Protein AF-A0A8S3JNE4-F1 (afdb_monomer_lite)

pLDDT: mean 75.26, std 20.53, range [29.52, 96.94]

Sequence (194 aa):
MATAISGKRPCSKCDKGSSIFTCHGCQQSFCRKHAEEHRQELTNQVETLGQEHDILQRDIDNDTTHHPLLSRIDTWERESIDKIQQVANQARHDLNKFIDQTKQALKMTTNRLKSELQTSREAEDYTELDLKKWIDQLTQVRLDLEKSMNAYHLNDDVDDDQKSIIHFISVEDTQSTTTSDKSSSINRNSVSAK

Radius of gyration: 47.29 Å; chains: 1; bounding box: 112×60×121 Å

Foldseek 3Di:
DDDPDPPQDAAPPPRPDRFPDADPVVRGGHHPVVVVVVVVVVVVVVVVVVVVVVVVVVVVVPAPPCDVVVVVVVVVVVVVVVVLVVQVVVQVVVLVVLVVVLVVVLVVLVVVLVVVVVVCVVVVPDDPVNVVVSVVSVVVSVVSVVCSVVVDDQPQPPPPDDRPPRGRGDDDDPPPPDDDDDDDDDDDDDDDDD

Organism: NCBI:txid392030

Structure (mmCIF, N/CA/C/O backbone):
data_AF-A0A8S3JNE4-F1
#
_entry.id   AF-A0A8S3JNE4-F1
#
loop_
_atom_site.group_PDB
_atom_site.id
_atom_site.type_symbol
_atom_site.label_atom_id
_atom_site.label_alt_id
_atom_site.label_comp_id
_atom_site.label_asym_id
_atom_site.label_entity_id
_atom_site.label_seq_id
_atom_site.pdbx_PDB_ins_code
_atom_site.Cartn_x
_atom_site.Cartn_y
_atom_site.Cartn_z
_atom_site.occupancy
_atom_site.B_iso_or_equiv
_atom_site.auth_seq_id
_atom_site.auth_comp_id
_atom_site.auth_asym_id
_atom_site.auth_atom_id
_atom_site.pdbx_PDB_model_num
ATOM 1 N N . MET A 1 1 ? 75.743 -6.538 -64.471 1.00 33.56 1 MET A N 1
ATOM 2 C CA . MET A 1 1 ? 74.699 -6.172 -65.452 1.00 33.56 1 MET A CA 1
ATOM 3 C C . MET A 1 1 ? 73.395 -6.019 -64.690 1.00 33.56 1 MET A C 1
ATOM 5 O O . MET A 1 1 ? 72.994 -6.968 -64.034 1.00 33.56 1 MET A O 1
ATOM 9 N N . ALA A 1 2 ? 72.819 -4.817 -64.673 1.00 37.03 2 ALA A N 1
ATOM 10 C CA . ALA A 1 2 ? 71.606 -4.497 -63.924 1.00 37.03 2 ALA A CA 1
ATOM 11 C C . ALA A 1 2 ? 70.397 -4.542 -64.868 1.00 37.03 2 ALA A C 1
ATOM 13 O O . ALA A 1 2 ? 70.244 -3.670 -65.720 1.00 37.03 2 ALA A O 1
ATOM 14 N N . THR A 1 3 ? 69.551 -5.559 -64.737 1.00 37.22 3 THR A N 1
ATOM 15 C CA . THR A 1 3 ? 68.242 -5.613 -65.394 1.00 37.22 3 THR A CA 1
ATOM 16 C C . THR A 1 3 ? 67.200 -4.985 -64.472 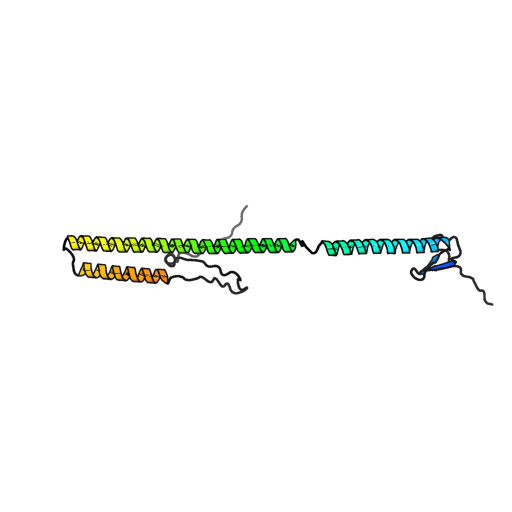1.00 37.22 3 THR A C 1
ATOM 18 O O . THR A 1 3 ? 66.696 -5.615 -63.546 1.00 37.22 3 THR A O 1
ATOM 21 N N . ALA A 1 4 ? 66.875 -3.716 -64.721 1.00 42.62 4 ALA A N 1
ATOM 22 C CA . ALA A 1 4 ? 65.724 -3.053 -64.122 1.00 42.62 4 ALA A CA 1
ATOM 23 C C . ALA A 1 4 ? 64.439 -3.589 -64.774 1.00 42.62 4 ALA A C 1
ATOM 25 O O . ALA A 1 4 ? 64.031 -3.137 -65.843 1.00 42.62 4 ALA A O 1
ATOM 26 N N . ILE A 1 5 ? 63.797 -4.569 -64.139 1.00 43.47 5 ILE A N 1
ATOM 27 C CA . ILE A 1 5 ? 62.434 -4.974 -64.490 1.00 43.47 5 ILE A CA 1
ATOM 28 C C . ILE A 1 5 ? 61.498 -3.952 -63.838 1.00 43.47 5 ILE A C 1
ATOM 30 O O . ILE A 1 5 ? 61.310 -3.950 -62.623 1.00 43.47 5 ILE A O 1
ATOM 34 N N . SER A 1 6 ? 60.940 -3.042 -64.638 1.00 51.22 6 SER A N 1
ATOM 35 C CA . SER A 1 6 ? 59.886 -2.116 -64.209 1.00 51.22 6 SER A CA 1
ATOM 36 C C . SER A 1 6 ? 58.624 -2.923 -63.871 1.00 51.22 6 SER A C 1
ATOM 38 O O . SER A 1 6 ? 57.785 -3.191 -64.729 1.00 51.22 6 SER A O 1
ATOM 40 N N . GLY A 1 7 ? 58.528 -3.378 -62.619 1.00 50.31 7 GLY A N 1
ATOM 41 C CA . GLY A 1 7 ? 57.418 -4.166 -62.088 1.00 50.31 7 GLY A CA 1
ATOM 42 C C . GLY A 1 7 ? 56.168 -3.314 -61.897 1.00 50.31 7 GLY A C 1
ATOM 43 O O . GLY A 1 7 ? 55.856 -2.889 -60.787 1.00 50.31 7 GLY A O 1
ATOM 44 N N . LYS A 1 8 ? 55.445 -3.042 -62.983 1.00 59.97 8 LYS A N 1
ATOM 45 C CA . LYS A 1 8 ? 54.122 -2.417 -62.910 1.00 59.97 8 LYS A CA 1
ATOM 46 C C . LYS A 1 8 ? 53.130 -3.471 -62.414 1.00 59.97 8 LYS A C 1
ATOM 48 O O . LYS A 1 8 ? 52.826 -4.410 -63.146 1.00 59.97 8 LYS A O 1
ATOM 53 N N . ARG A 1 9 ? 52.658 -3.342 -61.168 1.00 68.44 9 ARG A N 1
ATOM 54 C CA . ARG A 1 9 ? 51.634 -4.239 -60.608 1.00 68.44 9 ARG A CA 1
ATOM 55 C C . ARG A 1 9 ? 50.350 -4.148 -61.456 1.00 68.44 9 ARG A C 1
ATOM 57 O O . ARG A 1 9 ? 50.025 -3.062 -61.941 1.00 68.44 9 ARG A O 1
ATOM 64 N N . PRO A 1 10 ? 49.641 -5.259 -61.705 1.00 79.31 10 PRO A N 1
ATOM 65 C CA . PRO A 1 10 ? 48.345 -5.208 -62.370 1.00 79.31 10 PRO A CA 1
ATOM 66 C C . PRO A 1 10 ? 47.305 -4.543 -61.457 1.00 79.31 10 PRO A C 1
ATOM 68 O O . PRO A 1 10 ? 47.454 -4.498 -60.236 1.00 79.31 10 PRO A O 1
ATOM 71 N N . CYS A 1 11 ? 46.257 -3.976 -62.053 1.00 85.06 11 CYS A N 1
ATOM 72 C CA . CYS A 1 11 ? 45.155 -3.387 -61.298 1.00 85.06 11 CYS A CA 1
ATOM 73 C C . CYS A 1 11 ? 44.321 -4.461 -60.583 1.00 85.06 11 CYS A C 1
ATOM 75 O O . CYS A 1 11 ? 43.702 -5.275 -61.258 1.00 85.06 11 CYS A O 1
ATOM 77 N N . SER A 1 12 ? 44.165 -4.351 -59.261 1.00 84.38 12 SER A N 1
ATOM 78 C CA . SER A 1 12 ? 43.447 -5.305 -58.398 1.00 84.38 12 SER A CA 1
ATOM 79 C C . SER A 1 12 ? 41.960 -5.526 -58.729 1.00 84.38 12 SER A C 1
ATOM 81 O O . SER A 1 12 ? 41.372 -6.471 -58.220 1.00 84.38 12 SER A O 1
ATOM 83 N N . LYS A 1 13 ? 41.337 -4.675 -59.561 1.00 84.69 13 LYS A N 1
ATOM 84 C CA . LYS A 1 13 ? 39.942 -4.841 -60.018 1.00 84.69 13 LYS A CA 1
ATOM 85 C C . LYS A 1 13 ? 39.803 -5.433 -61.425 1.00 84.69 13 LYS A C 1
ATOM 87 O O . LYS A 1 13 ? 38.742 -5.957 -61.740 1.00 84.69 13 LYS A O 1
ATOM 92 N N . CYS A 1 14 ? 40.801 -5.301 -62.304 1.00 85.62 14 CYS A N 1
ATOM 93 C CA . CYS A 1 14 ? 40.625 -5.685 -63.712 1.00 85.62 14 CYS A CA 1
ATOM 94 C C . CYS A 1 14 ? 41.793 -6.403 -64.376 1.00 85.62 14 CYS A C 1
ATOM 96 O O . CYS A 1 14 ? 41.633 -6.780 -65.534 1.00 85.62 14 CYS A O 1
ATOM 98 N N . ASP A 1 15 ? 42.949 -6.524 -63.718 1.00 76.31 15 ASP A N 1
ATOM 99 C CA . ASP A 1 15 ? 44.170 -7.221 -64.160 1.00 76.31 15 ASP A CA 1
ATOM 100 C C . ASP A 1 15 ? 44.735 -6.861 -65.550 1.00 76.31 15 ASP A C 1
ATOM 102 O O . ASP A 1 15 ? 45.741 -7.407 -65.992 1.00 76.31 15 ASP A O 1
ATOM 106 N N . LYS A 1 16 ? 44.135 -5.889 -66.243 1.00 71.12 16 LYS A N 1
ATOM 107 C CA . LYS A 1 16 ? 44.408 -5.569 -67.655 1.00 71.12 16 LYS A CA 1
ATOM 108 C C . LYS A 1 16 ? 45.298 -4.346 -67.866 1.00 71.12 16 LYS A C 1
ATOM 110 O O . LYS A 1 16 ? 45.661 -4.045 -68.998 1.00 71.12 16 LYS A O 1
ATOM 115 N N . GLY A 1 17 ? 45.623 -3.602 -66.810 1.00 63.38 17 GLY A N 1
ATOM 116 C CA . GLY A 1 17 ? 46.360 -2.342 -66.910 1.00 63.38 17 GLY A CA 1
ATOM 117 C C . GLY A 1 17 ? 47.507 -2.253 -65.916 1.00 63.38 17 GLY A C 1
ATOM 118 O O . GLY A 1 17 ? 47.382 -2.714 -64.782 1.00 63.38 17 GLY A O 1
ATOM 119 N N . SER A 1 18 ? 48.599 -1.606 -66.328 1.00 69.50 18 SER A N 1
ATOM 120 C CA . SER A 1 18 ? 49.643 -1.168 -65.404 1.00 69.50 18 SER A CA 1
ATOM 121 C C . SER A 1 18 ? 49.039 -0.249 -64.343 1.00 69.50 18 SER A C 1
ATOM 123 O O . SER A 1 18 ? 48.486 0.798 -64.685 1.00 69.50 18 SER A O 1
ATOM 125 N N . SER A 1 19 ? 49.130 -0.625 -63.069 1.00 67.00 19 SER A N 1
ATOM 126 C CA . SER A 1 19 ? 48.685 0.222 -61.969 1.00 67.00 19 SER A CA 1
ATOM 127 C C . SER A 1 19 ? 49.488 1.518 -61.947 1.00 67.00 19 SER A C 1
ATOM 129 O O . SER A 1 19 ? 50.719 1.483 -61.988 1.00 67.00 19 SER A O 1
ATOM 131 N N . ILE A 1 20 ? 48.793 2.649 -61.869 1.00 78.81 20 ILE A N 1
ATOM 132 C CA . ILE A 1 20 ? 49.413 3.982 -61.784 1.00 78.81 20 ILE A CA 1
ATOM 133 C C . ILE A 1 20 ? 49.293 4.519 -60.352 1.00 78.81 20 ILE A C 1
ATOM 135 O O . ILE A 1 20 ? 50.110 5.326 -59.924 1.00 78.81 20 ILE A O 1
ATOM 139 N N . PHE A 1 21 ? 48.308 4.029 -59.595 1.00 79.75 21 PHE A N 1
ATOM 140 C CA . PHE A 1 21 ? 48.009 4.473 -58.242 1.00 79.75 21 PHE A CA 1
ATOM 141 C C . PHE A 1 21 ? 47.979 3.278 -57.294 1.00 79.75 21 PHE A C 1
ATOM 143 O O . PHE A 1 21 ? 47.437 2.229 -57.636 1.00 79.75 21 PHE A O 1
ATOM 150 N N . THR A 1 22 ? 48.525 3.450 -56.096 1.00 86.81 22 THR A N 1
ATOM 151 C CA . THR A 1 22 ? 48.422 2.476 -55.006 1.00 86.81 22 THR A CA 1
ATOM 152 C C . THR A 1 22 ? 47.766 3.174 -53.828 1.00 86.81 22 THR A C 1
ATOM 154 O O . THR A 1 22 ? 48.239 4.223 -53.393 1.00 86.81 22 THR A O 1
ATOM 157 N N . CYS A 1 23 ? 46.665 2.619 -53.331 1.00 87.88 23 CYS A N 1
ATOM 158 C CA . CYS A 1 23 ? 46.009 3.136 -52.138 1.00 87.88 23 CYS A CA 1
ATOM 159 C C . CYS A 1 23 ? 46.790 2.670 -50.906 1.00 87.88 23 CYS A C 1
ATOM 161 O O . CYS A 1 23 ? 46.970 1.472 -50.711 1.00 87.88 23 CYS A O 1
ATOM 163 N N . HIS A 1 24 ? 47.248 3.599 -50.064 1.00 87.12 24 HIS A N 1
ATOM 164 C CA . HIS A 1 24 ? 47.974 3.245 -48.839 1.00 87.12 24 HIS A CA 1
ATOM 165 C C . HIS A 1 24 ? 47.065 2.563 -47.801 1.00 87.12 24 HIS A C 1
ATOM 167 O O . HIS A 1 24 ? 47.532 1.721 -47.041 1.00 87.12 24 HIS A O 1
ATOM 173 N N . GLY A 1 25 ? 45.769 2.897 -47.782 1.00 87.00 25 GLY A N 1
ATOM 174 C CA . GLY A 1 25 ? 44.812 2.351 -46.815 1.00 87.00 25 GLY A CA 1
ATOM 175 C C . GLY A 1 25 ? 44.563 0.854 -47.001 1.00 87.00 25 GLY A C 1
ATOM 176 O O . GLY A 1 25 ? 44.711 0.085 -46.060 1.00 87.00 25 GLY A O 1
ATOM 177 N N . CYS A 1 26 ? 44.239 0.424 -48.224 1.00 88.44 26 CYS A N 1
ATOM 178 C CA . CYS A 1 26 ? 43.972 -0.988 -48.529 1.00 88.44 26 CYS A CA 1
ATOM 179 C C . CYS A 1 26 ? 45.167 -1.727 -49.161 1.00 88.44 26 CYS A C 1
ATOM 181 O O . CYS A 1 26 ? 45.069 -2.919 -49.436 1.00 88.44 26 CYS A O 1
ATOM 183 N N . GLN A 1 27 ? 46.284 -1.031 -49.414 1.00 88.12 27 GLN A N 1
ATOM 184 C CA . GLN A 1 27 ? 47.506 -1.540 -50.063 1.00 88.12 27 GLN A CA 1
ATOM 185 C C . GLN A 1 27 ? 47.294 -2.134 -51.471 1.00 88.12 27 GLN A C 1
ATOM 187 O O . GLN A 1 27 ? 48.174 -2.809 -52.010 1.00 88.12 27 GLN A O 1
ATOM 192 N N . GLN A 1 28 ? 46.147 -1.856 -52.098 1.00 86.44 28 GLN A N 1
ATOM 193 C CA . GLN A 1 28 ? 45.810 -2.325 -53.440 1.00 86.44 28 GLN A CA 1
ATOM 194 C C . GLN A 1 28 ? 46.247 -1.327 -54.514 1.00 86.44 28 GLN A C 1
ATOM 196 O O . GLN A 1 28 ? 46.272 -0.108 -54.310 1.00 86.44 28 GLN A O 1
ATOM 201 N N . SER A 1 29 ? 46.591 -1.863 -55.683 1.00 88.69 29 SER A N 1
ATOM 202 C CA . SER A 1 29 ? 47.074 -1.095 -56.825 1.00 88.69 29 SER A CA 1
ATOM 203 C C . SER A 1 29 ? 45.980 -1.007 -57.887 1.00 88.69 29 SER A C 1
ATOM 205 O O . SER A 1 29 ? 45.412 -2.012 -58.303 1.00 88.69 29 SER A O 1
ATOM 207 N N . PHE A 1 30 ? 45.679 0.199 -58.360 1.00 87.94 30 PHE A N 1
ATOM 208 C CA . PHE A 1 30 ? 44.568 0.468 -59.268 1.00 87.94 30 PHE A CA 1
ATOM 209 C C . PHE A 1 30 ? 45.025 1.188 -60.543 1.00 87.94 30 PHE A C 1
ATOM 211 O O . PHE A 1 30 ? 46.011 1.935 -60.573 1.00 87.94 30 PHE A O 1
ATOM 218 N N . CYS A 1 31 ? 44.291 0.972 -61.636 1.00 89.12 31 CYS A N 1
ATOM 219 C CA . CYS A 1 31 ? 44.361 1.855 -62.796 1.00 89.12 31 CYS A CA 1
ATOM 220 C C . CYS A 1 31 ? 43.571 3.143 -62.505 1.00 89.12 31 CYS A C 1
ATOM 222 O O . CYS A 1 31 ? 42.761 3.185 -61.582 1.00 89.12 31 CYS A O 1
ATOM 224 N N . ARG A 1 32 ? 43.769 4.193 -63.310 1.00 85.44 32 ARG A N 1
ATOM 225 C CA . ARG A 1 32 ? 43.150 5.513 -63.082 1.00 85.44 32 ARG A CA 1
ATOM 226 C C . ARG A 1 32 ? 41.626 5.462 -62.875 1.00 85.44 32 ARG A C 1
ATOM 228 O O . ARG A 1 32 ? 41.125 6.171 -62.018 1.00 85.44 32 ARG A O 1
ATOM 235 N N . LYS A 1 33 ? 40.906 4.620 -63.629 1.00 87.06 33 LYS A N 1
ATOM 236 C CA . LYS A 1 33 ? 39.441 4.481 -63.509 1.00 87.06 33 LYS A CA 1
ATOM 237 C C . LYS A 1 33 ? 39.029 3.837 -62.180 1.00 87.06 33 LYS A C 1
ATOM 239 O O . LYS A 1 33 ? 38.262 4.424 -61.432 1.00 87.06 33 LYS A O 1
ATOM 244 N N . HIS A 1 34 ? 39.609 2.682 -61.849 1.00 88.31 34 HIS A N 1
ATOM 245 C CA . HIS A 1 34 ? 39.282 1.961 -60.614 1.00 88.31 34 HIS A CA 1
ATOM 246 C C . HIS A 1 34 ? 39.777 2.668 -59.344 1.00 88.31 34 HIS A C 1
ATOM 248 O O . HIS A 1 34 ? 39.243 2.410 -58.271 1.00 88.31 34 HIS A O 1
ATOM 254 N N . ALA A 1 35 ? 40.773 3.556 -59.450 1.00 88.06 35 ALA A N 1
ATOM 255 C CA . ALA A 1 35 ? 41.190 4.421 -58.348 1.00 88.06 35 ALA A CA 1
ATOM 256 C C . ALA A 1 35 ? 40.117 5.471 -58.010 1.00 88.06 35 ALA A C 1
ATOM 258 O O . ALA A 1 35 ? 39.844 5.692 -56.833 1.00 88.06 35 ALA A O 1
ATOM 259 N N . GLU A 1 36 ? 39.485 6.072 -59.025 1.00 89.31 36 GLU A N 1
ATOM 260 C CA . GLU A 1 36 ? 38.387 7.027 -58.827 1.00 89.31 36 GLU A CA 1
ATOM 261 C C . GLU A 1 36 ? 37.150 6.332 -58.254 1.00 89.31 36 GLU A C 1
ATOM 263 O O . GLU A 1 36 ? 36.587 6.792 -57.269 1.00 89.31 36 GLU A O 1
ATOM 268 N N . GLU A 1 37 ? 36.787 5.163 -58.789 1.00 92.19 37 GLU A N 1
ATOM 269 C CA . GLU A 1 37 ? 35.697 4.355 -58.231 1.00 92.19 37 GLU A CA 1
ATOM 270 C C . GLU A 1 37 ? 35.961 3.941 -56.781 1.00 92.19 37 GLU A C 1
ATOM 272 O O . GLU A 1 37 ? 35.049 3.955 -55.964 1.00 92.19 37 GLU A O 1
ATOM 277 N N . HIS A 1 38 ? 37.200 3.568 -56.442 1.00 91.94 38 HIS A N 1
ATOM 278 C CA . HIS A 1 38 ? 37.560 3.230 -55.065 1.00 91.94 38 HIS A CA 1
ATOM 279 C C . HIS A 1 38 ? 37.412 4.434 -54.130 1.00 91.94 38 HIS A C 1
ATOM 281 O O . HIS A 1 38 ? 36.935 4.285 -53.009 1.00 91.94 38 HIS A O 1
ATOM 287 N N . ARG A 1 39 ? 37.791 5.630 -54.590 1.00 91.00 39 ARG A N 1
ATOM 288 C CA . ARG A 1 39 ? 37.627 6.861 -53.817 1.00 91.00 39 ARG A CA 1
ATOM 289 C C . ARG A 1 39 ? 36.154 7.231 -53.647 1.00 91.00 39 ARG A C 1
ATOM 291 O O . ARG A 1 39 ? 35.763 7.575 -52.540 1.00 91.00 39 ARG A O 1
ATOM 298 N N . GLN A 1 40 ? 35.358 7.111 -54.707 1.00 94.38 40 GLN A N 1
ATOM 299 C CA . GLN A 1 40 ? 33.915 7.339 -54.651 1.00 94.38 40 GLN A CA 1
ATOM 300 C C . GLN A 1 40 ? 33.231 6.365 -53.686 1.00 94.38 40 GLN A C 1
ATOM 302 O O . GLN A 1 40 ? 32.392 6.774 -52.894 1.00 94.38 40 GLN A O 1
ATOM 307 N N . GLU A 1 41 ? 33.627 5.093 -53.709 1.00 94.06 41 GLU A N 1
ATOM 308 C CA . GLU A 1 41 ? 33.128 4.078 -52.782 1.00 94.06 41 GLU A CA 1
ATOM 309 C C . GLU A 1 41 ? 33.424 4.450 -51.320 1.00 94.06 41 GLU A C 1
ATOM 311 O O . GLU A 1 41 ? 32.537 4.390 -50.475 1.00 94.06 41 GLU A O 1
ATOM 316 N N . LEU A 1 42 ? 34.641 4.917 -51.023 1.00 93.44 42 LEU A N 1
ATOM 317 C CA . LEU A 1 42 ? 34.993 5.394 -49.681 1.00 93.44 42 LEU A CA 1
ATOM 318 C C . LEU A 1 42 ? 34.168 6.618 -49.262 1.00 93.44 42 LEU A C 1
ATOM 320 O O . LEU A 1 42 ? 33.751 6.701 -48.110 1.00 93.44 42 LEU A O 1
ATOM 324 N N . THR A 1 43 ? 33.911 7.556 -50.177 1.00 95.19 43 THR A N 1
ATOM 325 C CA . THR A 1 43 ? 33.031 8.703 -49.910 1.00 95.19 43 THR A CA 1
ATOM 326 C C . THR A 1 43 ? 31.620 8.241 -49.552 1.00 95.19 43 THR A C 1
ATOM 328 O O . THR A 1 43 ? 31.099 8.658 -48.521 1.00 95.19 43 THR A O 1
ATOM 331 N N . ASN A 1 44 ? 31.048 7.315 -50.326 1.00 95.81 44 ASN A N 1
ATOM 332 C CA . ASN A 1 44 ? 29.717 6.767 -50.056 1.00 95.81 44 ASN A CA 1
ATOM 333 C C . ASN A 1 44 ? 29.657 6.054 -48.690 1.00 95.81 44 ASN A C 1
ATOM 335 O O . ASN A 1 44 ? 28.671 6.178 -47.963 1.00 95.81 44 ASN A O 1
ATOM 339 N N . GLN A 1 45 ? 30.715 5.326 -48.313 1.00 95.12 45 GLN A N 1
ATOM 340 C CA . GLN A 1 45 ? 30.796 4.651 -47.012 1.00 95.12 45 GLN A CA 1
ATOM 341 C C . GLN A 1 45 ? 30.830 5.643 -45.845 1.00 95.12 45 GLN A C 1
ATOM 343 O O . GLN A 1 45 ? 30.147 5.430 -44.847 1.00 95.12 45 GLN A O 1
ATOM 348 N N . VAL A 1 46 ? 31.581 6.741 -45.967 1.00 96.38 46 VAL A N 1
ATOM 349 C CA . VAL A 1 46 ? 31.630 7.788 -44.932 1.00 96.38 46 VAL A CA 1
ATOM 350 C C . VAL A 1 46 ? 30.291 8.517 -44.817 1.00 96.38 46 VAL A C 1
ATOM 352 O O . VAL A 1 46 ? 29.848 8.792 -43.706 1.00 96.38 46 VAL A O 1
ATOM 355 N N . GLU A 1 47 ? 29.621 8.795 -45.936 1.00 96.94 47 GLU A N 1
ATOM 356 C CA . GLU A 1 47 ? 28.277 9.385 -45.926 1.00 96.94 47 GLU A CA 1
ATOM 357 C C . GLU A 1 47 ? 27.257 8.461 -45.252 1.00 96.94 47 GLU A C 1
ATOM 359 O O . GLU A 1 47 ? 26.471 8.920 -44.425 1.00 96.94 47 GLU A O 1
ATOM 364 N N . THR A 1 48 ? 27.314 7.159 -45.542 1.00 96.25 48 THR A N 1
ATOM 365 C CA . THR A 1 48 ? 26.453 6.152 -44.898 1.00 96.25 48 THR A CA 1
ATOM 366 C C . THR A 1 48 ? 26.711 6.097 -43.393 1.00 96.25 48 THR A C 1
ATOM 368 O O . THR A 1 48 ? 25.770 6.150 -42.608 1.00 96.25 48 THR A O 1
ATOM 371 N N . LEU A 1 49 ? 27.980 6.080 -42.975 1.00 96.06 49 LEU A N 1
ATOM 372 C CA . LEU A 1 49 ? 28.352 6.080 -41.560 1.00 96.06 49 LEU A CA 1
ATOM 373 C C . LEU A 1 49 ? 27.894 7.360 -40.839 1.00 96.06 49 LEU A C 1
ATOM 375 O O . LEU A 1 49 ? 27.456 7.296 -39.694 1.00 96.06 49 LEU A O 1
ATOM 379 N N . GLY A 1 50 ? 27.949 8.514 -41.511 1.00 96.12 50 GLY A N 1
ATOM 380 C CA . GLY A 1 50 ? 27.390 9.765 -40.992 1.00 96.12 50 GLY A CA 1
ATOM 381 C C . GLY A 1 50 ? 25.874 9.688 -40.793 1.00 96.12 50 GLY A C 1
ATOM 382 O O . GLY A 1 50 ? 25.369 10.085 -39.748 1.00 96.12 50 GLY A O 1
ATOM 383 N N . GLN A 1 51 ? 25.149 9.104 -41.751 1.00 96.12 51 GLN A N 1
ATOM 384 C CA . GLN A 1 51 ? 23.702 8.897 -41.630 1.00 96.12 51 GLN A CA 1
ATOM 385 C C . GLN A 1 51 ? 23.348 7.935 -40.488 1.00 96.12 51 GLN A C 1
ATOM 387 O O . GLN A 1 51 ? 22.428 8.217 -39.723 1.00 96.12 51 GLN A O 1
ATOM 392 N N . GLU A 1 52 ? 24.075 6.824 -40.346 1.00 95.12 52 GLU A N 1
ATOM 393 C CA . GLU A 1 52 ? 23.882 5.874 -39.242 1.00 95.12 52 GLU A CA 1
ATOM 394 C C . GLU A 1 52 ? 24.160 6.521 -37.881 1.00 95.12 52 GLU A C 1
ATOM 396 O O . GLU A 1 52 ? 23.390 6.326 -36.941 1.00 95.12 52 GLU A O 1
ATOM 401 N N . HIS A 1 53 ? 25.211 7.340 -37.785 1.00 95.50 53 HIS A N 1
ATOM 402 C CA . HIS A 1 53 ? 25.514 8.115 -36.585 1.00 95.50 53 HIS A CA 1
ATOM 403 C C . HIS A 1 53 ? 24.369 9.067 -36.216 1.00 95.50 53 HIS A C 1
ATOM 405 O O . HIS A 1 53 ? 23.942 9.096 -35.064 1.00 95.50 53 HIS A O 1
ATOM 411 N N . ASP A 1 54 ? 23.839 9.821 -37.180 1.00 93.50 54 ASP A N 1
ATOM 412 C CA . ASP A 1 54 ? 22.756 10.779 -36.932 1.00 93.50 54 ASP A CA 1
ATOM 413 C C . ASP A 1 54 ? 21.442 10.092 -36.534 1.00 93.50 54 ASP A C 1
ATOM 415 O O . ASP A 1 54 ? 20.669 10.636 -35.741 1.00 93.50 54 ASP A O 1
ATOM 419 N N . ILE A 1 55 ? 21.178 8.895 -37.069 1.00 92.06 55 ILE A N 1
ATOM 420 C CA . ILE A 1 55 ? 20.055 8.052 -36.641 1.00 92.06 55 ILE A CA 1
ATOM 421 C C . ILE A 1 55 ? 20.272 7.593 -35.199 1.00 92.06 55 ILE A C 1
ATOM 423 O O . ILE A 1 55 ? 19.396 7.809 -34.367 1.00 92.06 55 ILE A O 1
ATOM 427 N N . LEU A 1 56 ? 21.447 7.045 -34.882 1.00 89.06 56 LEU A N 1
ATOM 428 C CA . LEU A 1 56 ? 21.759 6.562 -33.539 1.00 89.06 56 LEU A CA 1
ATOM 429 C C . LEU A 1 56 ? 21.676 7.684 -32.495 1.00 89.06 56 LEU A C 1
ATOM 431 O O . LEU A 1 56 ? 21.112 7.483 -31.423 1.00 89.06 56 LEU A O 1
ATOM 435 N N . GLN A 1 57 ? 22.193 8.872 -32.813 1.00 88.62 57 GLN A N 1
ATOM 436 C CA . GLN A 1 57 ? 22.105 10.039 -31.938 1.00 88.62 57 GLN A CA 1
ATOM 437 C C . GLN A 1 57 ? 20.643 10.428 -31.683 1.00 88.62 57 GLN A C 1
ATOM 439 O O . GLN A 1 57 ? 20.252 10.642 -30.538 1.00 88.62 57 GLN A O 1
ATOM 444 N N . ARG A 1 58 ? 19.812 10.452 -32.734 1.00 86.06 58 ARG A N 1
ATOM 445 C CA . ARG A 1 58 ? 18.376 10.732 -32.606 1.00 86.06 58 ARG A CA 1
ATOM 446 C C . ARG A 1 58 ? 17.659 9.684 -31.753 1.00 86.06 58 ARG A C 1
ATOM 448 O O . ARG A 1 58 ? 16.770 10.048 -30.988 1.00 86.06 58 ARG A O 1
ATOM 455 N N . ASP A 1 59 ? 18.023 8.414 -31.887 1.00 82.06 59 ASP A N 1
ATOM 456 C CA . ASP A 1 59 ? 17.423 7.322 -31.119 1.00 82.06 59 ASP A CA 1
ATOM 457 C C . ASP A 1 59 ? 17.801 7.420 -29.632 1.00 82.06 59 ASP A C 1
ATOM 459 O O . ASP A 1 59 ? 16.929 7.315 -28.771 1.00 82.06 59 ASP A O 1
ATOM 463 N N . ILE A 1 60 ? 19.068 7.726 -29.322 1.00 81.25 60 ILE A N 1
ATOM 464 C CA . ILE A 1 60 ? 19.541 7.979 -27.948 1.00 81.25 60 ILE A CA 1
ATOM 465 C C . ILE A 1 60 ? 18.792 9.160 -27.312 1.00 81.25 60 ILE A C 1
ATOM 467 O O . ILE A 1 60 ? 18.362 9.071 -26.157 1.00 81.25 60 ILE A O 1
ATOM 471 N N . ASP A 1 61 ? 18.617 10.249 -28.062 1.00 79.62 61 ASP A N 1
ATOM 472 C CA . ASP A 1 61 ? 17.972 11.469 -27.570 1.00 79.62 61 ASP A CA 1
ATOM 473 C C . ASP A 1 61 ? 16.446 11.306 -27.401 1.00 79.62 61 ASP A C 1
ATOM 475 O O . ASP A 1 61 ? 15.843 11.971 -26.557 1.00 79.62 61 ASP A O 1
ATOM 479 N N . ASN A 1 62 ? 15.803 10.412 -28.164 1.00 72.44 62 ASN A N 1
ATOM 480 C CA . ASN A 1 62 ? 14.358 10.169 -28.071 1.00 72.44 62 ASN A CA 1
ATOM 481 C C . ASN A 1 62 ? 13.960 9.188 -26.951 1.00 72.44 62 ASN A C 1
ATOM 483 O O . ASN A 1 62 ? 12.854 9.307 -26.421 1.00 72.44 62 ASN A O 1
ATOM 487 N N . ASP A 1 63 ? 14.814 8.232 -26.571 1.00 61.81 63 ASP A N 1
ATOM 488 C CA . ASP A 1 63 ? 14.403 7.086 -25.735 1.00 61.81 63 ASP A CA 1
ATOM 489 C C . ASP A 1 63 ? 14.565 7.303 -24.211 1.00 61.81 63 ASP A C 1
ATOM 491 O O . ASP A 1 63 ? 14.268 6.433 -23.391 1.00 61.81 63 ASP A O 1
ATOM 495 N N . THR A 1 64 ? 15.016 8.485 -23.774 1.00 58.59 64 THR A N 1
ATOM 496 C CA . THR A 1 64 ? 15.354 8.719 -22.354 1.00 58.59 64 THR A CA 1
ATOM 497 C C . THR A 1 64 ? 14.173 9.106 -21.459 1.00 58.59 64 THR A C 1
ATOM 499 O O . THR A 1 64 ? 14.308 9.089 -20.236 1.00 58.59 64 THR A O 1
ATOM 502 N N . THR A 1 65 ? 13.012 9.457 -22.017 1.00 60.28 65 THR A N 1
ATOM 503 C CA . THR A 1 65 ? 11.886 9.996 -21.221 1.00 60.28 65 THR A CA 1
ATOM 504 C C . THR A 1 65 ? 10.867 8.950 -20.771 1.00 60.28 65 THR A C 1
ATOM 506 O O . THR A 1 65 ? 10.155 9.184 -19.797 1.00 60.28 65 THR A O 1
ATOM 509 N N . HIS A 1 66 ? 10.818 7.776 -21.408 1.00 61.91 66 HIS A N 1
ATOM 510 C CA . HIS A 1 66 ? 9.806 6.751 -21.131 1.00 61.91 66 HIS A CA 1
ATOM 511 C C . HIS A 1 66 ? 10.398 5.340 -21.090 1.00 61.91 66 HIS A C 1
ATOM 513 O O . HIS A 1 66 ? 9.912 4.422 -21.746 1.00 61.91 66 HIS A O 1
ATOM 519 N N . HIS A 1 67 ? 11.436 5.142 -20.274 1.00 72.62 67 HIS A N 1
ATOM 520 C CA . HIS A 1 67 ? 12.007 3.812 -20.098 1.00 72.62 67 HIS A CA 1
ATOM 521 C C . HIS A 1 67 ? 10.958 2.862 -19.475 1.00 72.62 67 HIS A C 1
ATOM 523 O O . HIS A 1 67 ? 10.474 3.135 -18.372 1.00 72.62 67 HIS A O 1
ATOM 529 N N . PRO A 1 68 ? 10.622 1.714 -20.095 1.00 77.94 68 PRO A N 1
ATOM 530 C CA . PRO A 1 68 ? 9.596 0.793 -19.588 1.00 77.94 68 PRO A CA 1
ATOM 531 C C . PRO A 1 68 ? 9.840 0.308 -18.149 1.00 77.94 68 PRO A C 1
ATOM 533 O O . PRO A 1 68 ? 8.895 0.025 -17.412 1.00 77.94 68 PRO A O 1
ATOM 536 N N . LEU A 1 69 ? 11.107 0.246 -17.718 1.00 79.69 69 LEU A N 1
ATOM 537 C CA . LEU A 1 69 ? 11.445 -0.067 -16.323 1.00 79.69 69 LEU A CA 1
ATOM 538 C C . LEU A 1 69 ? 10.987 1.012 -15.334 1.00 79.69 69 LEU A C 1
ATOM 540 O O . LEU A 1 69 ? 10.604 0.642 -14.231 1.00 79.69 69 LEU A O 1
ATOM 544 N N . LEU A 1 70 ? 10.976 2.298 -15.706 1.00 80.12 70 LEU A N 1
ATOM 545 C CA . LEU A 1 70 ? 10.447 3.359 -14.839 1.00 80.12 70 LEU A CA 1
ATOM 546 C C . LEU A 1 70 ? 8.949 3.157 -14.611 1.00 80.12 70 LEU A C 1
ATOM 548 O O . LEU A 1 70 ? 8.511 3.100 -13.472 1.00 80.12 70 LEU A O 1
ATOM 552 N N . SER A 1 71 ? 8.184 2.881 -15.672 1.00 83.12 71 SER A N 1
ATOM 553 C CA . SER A 1 71 ? 6.756 2.560 -15.538 1.00 83.12 71 SER A CA 1
ATOM 554 C C . SER A 1 71 ? 6.509 1.316 -14.671 1.00 83.12 71 SER A C 1
ATOM 556 O O . SER A 1 71 ? 5.540 1.257 -13.908 1.00 83.12 71 SER A O 1
ATOM 558 N N . ARG A 1 72 ? 7.401 0.321 -14.747 1.00 84.94 72 ARG A N 1
ATOM 559 C CA . ARG A 1 72 ? 7.346 -0.860 -13.879 1.00 84.94 72 ARG A CA 1
ATOM 560 C C . ARG A 1 72 ? 7.637 -0.515 -12.417 1.00 84.94 72 ARG A C 1
ATOM 562 O O . ARG A 1 72 ? 6.971 -1.069 -11.546 1.00 84.94 72 ARG A O 1
ATOM 569 N N . ILE A 1 73 ? 8.587 0.383 -12.154 1.00 83.56 73 ILE A N 1
ATOM 570 C CA . ILE A 1 73 ? 8.878 0.898 -10.809 1.00 83.56 73 ILE A CA 1
ATOM 571 C C . ILE A 1 73 ? 7.667 1.670 -10.272 1.00 83.56 73 ILE A C 1
ATOM 573 O O . ILE A 1 73 ? 7.206 1.348 -9.183 1.00 83.56 73 ILE A O 1
ATOM 577 N N . ASP A 1 74 ? 7.083 2.577 -11.059 1.00 88.12 74 ASP A N 1
ATOM 578 C CA . ASP A 1 74 ? 5.894 3.350 -10.665 1.00 88.12 74 ASP A CA 1
ATOM 579 C C . ASP A 1 74 ? 4.695 2.442 -10.352 1.00 88.12 74 ASP A C 1
ATOM 581 O O . ASP A 1 74 ? 3.910 2.688 -9.433 1.00 88.12 74 ASP A O 1
ATOM 585 N N . THR A 1 75 ? 4.530 1.370 -11.135 1.00 91.06 75 THR A N 1
ATOM 586 C CA . THR A 1 75 ? 3.471 0.377 -10.913 1.00 91.06 75 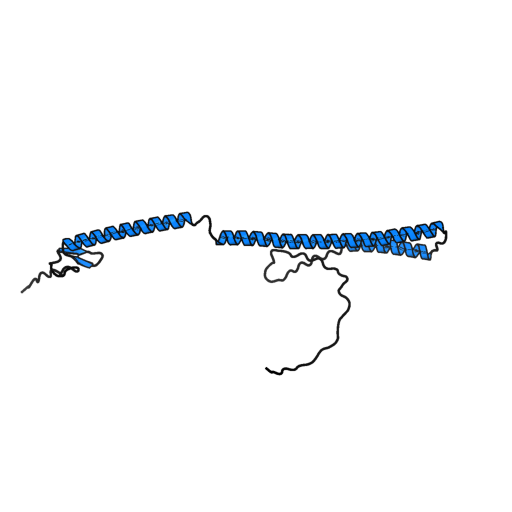THR A CA 1
ATOM 587 C C . THR A 1 75 ? 3.712 -0.382 -9.613 1.00 91.06 75 THR A C 1
ATOM 589 O O . THR A 1 75 ? 2.808 -0.480 -8.786 1.00 91.06 75 THR A O 1
ATOM 592 N N . TRP A 1 76 ? 4.937 -0.868 -9.406 1.00 92.81 76 TRP A N 1
ATOM 593 C CA . TRP A 1 76 ? 5.322 -1.560 -8.180 1.00 92.81 76 TRP A CA 1
ATOM 594 C C . TRP A 1 76 ? 5.167 -0.674 -6.937 1.00 92.81 76 TRP A C 1
ATOM 596 O O . TRP A 1 76 ? 4.664 -1.144 -5.915 1.00 92.81 76 TRP A O 1
ATOM 606 N N . GLU A 1 77 ? 5.540 0.604 -7.019 1.00 93.00 77 GLU A N 1
ATOM 607 C CA . GLU A 1 77 ? 5.368 1.573 -5.936 1.00 93.00 77 GLU A CA 1
ATOM 608 C C . GLU A 1 77 ? 3.885 1.727 -5.583 1.00 93.00 77 GLU A C 1
ATOM 610 O O . GLU A 1 77 ? 3.499 1.569 -4.422 1.00 93.00 77 GLU A O 1
ATOM 615 N N . ARG A 1 78 ? 3.032 1.952 -6.590 1.00 94.25 78 ARG A N 1
ATOM 616 C CA . ARG A 1 78 ? 1.588 2.124 -6.391 1.00 94.25 78 ARG A CA 1
ATOM 617 C C . ARG A 1 78 ? 0.942 0.891 -5.763 1.00 94.25 78 ARG A C 1
ATOM 619 O O . ARG A 1 78 ? 0.176 1.026 -4.813 1.00 94.25 78 ARG A O 1
ATOM 626 N N . GLU A 1 79 ? 1.259 -0.298 -6.269 1.00 92.44 79 GLU A N 1
ATOM 627 C CA . GLU A 1 79 ? 0.747 -1.562 -5.725 1.00 92.44 79 GLU A CA 1
ATOM 628 C C . GLU A 1 79 ? 1.224 -1.810 -4.290 1.00 92.44 79 GLU A C 1
ATOM 630 O O . GLU A 1 79 ? 0.474 -2.332 -3.464 1.00 92.44 79 GLU A O 1
ATOM 635 N N . SER A 1 80 ? 2.466 -1.436 -3.979 1.00 90.31 80 SER A N 1
ATOM 636 C CA . SER A 1 80 ? 3.026 -1.596 -2.637 1.00 90.31 80 SER A CA 1
ATOM 637 C C . SER A 1 80 ? 2.340 -0.666 -1.639 1.00 90.31 80 SER A C 1
ATOM 639 O O . SER A 1 80 ? 1.940 -1.114 -0.565 1.00 90.31 80 SER A O 1
ATOM 641 N N . ILE A 1 81 ? 2.127 0.602 -2.008 1.00 91.94 81 ILE A N 1
ATOM 642 C CA . ILE A 1 81 ? 1.387 1.569 -1.186 1.00 91.94 81 ILE A CA 1
ATOM 643 C C . ILE A 1 81 ? -0.043 1.081 -0.935 1.00 91.94 81 ILE A C 1
ATOM 645 O O . ILE A 1 81 ? -0.498 1.114 0.209 1.00 91.94 81 ILE A O 1
ATOM 649 N N . ASP A 1 82 ? -0.733 0.594 -1.969 1.00 93.69 82 ASP A N 1
ATOM 650 C CA . ASP A 1 82 ? -2.107 0.103 -1.838 1.00 93.69 82 ASP A CA 1
ATOM 651 C C . ASP A 1 82 ? -2.192 -1.080 -0.862 1.00 93.69 82 ASP A C 1
ATOM 653 O O . ASP A 1 82 ? -3.000 -1.069 0.065 1.00 93.69 82 ASP A O 1
ATOM 657 N N . LYS A 1 83 ? -1.283 -2.057 -0.971 1.00 89.19 83 LYS A N 1
ATOM 658 C CA . LYS A 1 83 ? -1.223 -3.193 -0.035 1.00 89.19 83 LYS A CA 1
ATOM 659 C C . LYS A 1 83 ? -0.974 -2.753 1.406 1.00 89.19 83 LYS A C 1
ATOM 661 O O . LYS A 1 83 ? -1.654 -3.232 2.313 1.00 89.19 83 LYS A O 1
ATOM 666 N N . ILE A 1 84 ? -0.040 -1.826 1.630 1.00 88.62 84 ILE A N 1
ATOM 667 C CA . ILE A 1 84 ? 0.234 -1.282 2.970 1.00 88.62 84 ILE A CA 1
ATOM 668 C C . ILE A 1 84 ? -1.020 -0.605 3.531 1.00 88.62 84 ILE A C 1
ATOM 670 O O . ILE A 1 84 ? -1.379 -0.812 4.690 1.00 88.62 84 ILE A O 1
ATOM 674 N N . GLN A 1 85 ? -1.713 0.188 2.711 1.00 93.00 85 GLN A N 1
ATOM 675 C CA . GLN A 1 85 ? -2.941 0.864 3.119 1.00 93.00 85 GLN A CA 1
ATOM 676 C C . GLN A 1 85 ? -4.059 -0.128 3.443 1.00 93.00 85 GLN A C 1
ATOM 678 O O . GLN A 1 85 ? -4.735 0.049 4.455 1.00 93.00 85 GLN A O 1
ATOM 683 N N . GLN A 1 86 ? -4.235 -1.176 2.636 1.00 89.25 86 GLN A N 1
ATOM 684 C CA . GLN A 1 86 ? -5.220 -2.230 2.885 1.00 89.25 86 GLN A CA 1
ATOM 685 C C . GLN A 1 86 ? -4.974 -2.917 4.230 1.00 89.25 86 GLN A C 1
ATOM 687 O O . GLN A 1 86 ? -5.882 -2.974 5.058 1.00 89.25 86 GLN A O 1
ATOM 692 N N . VAL A 1 87 ? -3.740 -3.356 4.484 1.00 85.94 87 VAL A N 1
ATOM 693 C CA . VAL A 1 87 ? -3.353 -3.988 5.753 1.00 85.94 87 VAL A CA 1
ATOM 694 C C . VAL A 1 87 ? -3.578 -3.041 6.931 1.00 85.94 87 VAL A C 1
ATOM 696 O O . VAL A 1 87 ? -4.218 -3.411 7.913 1.00 85.94 87 VAL A O 1
ATOM 699 N N . ALA A 1 88 ? -3.115 -1.793 6.830 1.00 84.75 88 ALA A N 1
ATOM 700 C CA . ALA A 1 88 ? -3.276 -0.815 7.901 1.00 84.75 88 ALA A CA 1
ATOM 701 C C . ALA A 1 88 ? -4.756 -0.502 8.182 1.00 84.75 88 ALA A C 1
ATOM 703 O O . ALA A 1 88 ? -5.150 -0.306 9.332 1.00 84.75 88 ALA A O 1
ATOM 704 N N . ASN A 1 89 ? -5.592 -0.449 7.145 1.00 90.88 89 ASN A N 1
ATOM 705 C CA . ASN A 1 89 ? -7.027 -0.229 7.296 1.00 90.88 89 ASN A CA 1
ATOM 706 C C . ASN A 1 89 ? -7.727 -1.435 7.919 1.00 90.88 89 ASN A C 1
ATOM 708 O O . ASN A 1 89 ? -8.600 -1.237 8.762 1.00 90.88 89 ASN A O 1
ATOM 712 N N . GLN A 1 90 ? -7.315 -2.652 7.566 1.00 86.69 90 GLN A N 1
ATOM 713 C CA . GLN A 1 90 ? -7.821 -3.869 8.189 1.00 86.69 90 GLN A CA 1
ATOM 714 C C . GLN A 1 90 ? -7.473 -3.902 9.682 1.00 86.69 90 GLN A C 1
ATOM 716 O O . GLN A 1 90 ? -8.372 -4.026 10.508 1.00 86.69 90 GLN A O 1
ATOM 721 N N . ALA A 1 91 ? -6.214 -3.637 10.044 1.00 82.44 91 ALA A N 1
ATOM 722 C CA . ALA A 1 91 ? -5.786 -3.571 11.443 1.00 82.44 91 ALA A CA 1
ATOM 723 C C . ALA A 1 91 ? -6.573 -2.517 12.247 1.00 82.44 91 ALA A C 1
ATOM 725 O O . ALA A 1 91 ? -7.029 -2.780 13.360 1.00 82.44 91 ALA A O 1
ATOM 726 N N . ARG A 1 92 ? -6.808 -1.327 11.670 1.00 89.62 92 ARG A N 1
ATOM 727 C CA . ARG A 1 92 ? -7.663 -0.295 12.289 1.00 89.62 92 ARG A CA 1
ATOM 728 C C . ARG A 1 92 ? -9.109 -0.757 12.441 1.00 89.62 92 ARG A C 1
ATOM 730 O O . ARG A 1 92 ? -9.743 -0.434 13.443 1.00 89.62 92 ARG A O 1
ATOM 737 N N . HIS A 1 93 ? -9.653 -1.445 11.442 1.00 91.00 93 HIS A N 1
ATOM 738 C CA . HIS A 1 93 ? -11.017 -1.955 11.490 1.00 91.00 93 HIS A CA 1
ATOM 739 C C . HIS A 1 93 ? -11.177 -2.995 12.602 1.00 91.00 93 HIS A C 1
ATOM 741 O O . HIS A 1 93 ? -12.092 -2.876 13.416 1.00 91.00 93 HIS A O 1
ATOM 747 N N . ASP A 1 94 ? -10.256 -3.953 12.680 1.00 84.06 94 ASP A N 1
ATOM 748 C CA . ASP A 1 94 ? -10.278 -5.020 13.680 1.00 84.06 94 ASP A CA 1
ATOM 749 C C . ASP A 1 94 ? -10.110 -4.466 15.096 1.00 84.06 94 ASP A C 1
ATOM 751 O O . ASP A 1 94 ? -10.882 -4.813 15.994 1.00 84.06 94 ASP A O 1
ATOM 755 N N . LEU A 1 95 ? -9.197 -3.507 15.275 1.00 85.19 95 LEU A N 1
ATOM 756 C CA . LEU A 1 95 ? -9.031 -2.787 16.533 1.00 85.19 95 LEU A CA 1
ATOM 757 C C . LEU A 1 95 ? -10.320 -2.069 16.958 1.00 85.19 95 LEU A C 1
ATOM 759 O O . LEU A 1 95 ? -10.771 -2.219 18.092 1.00 85.19 95 LEU A O 1
ATOM 763 N N . ASN A 1 96 ? -10.942 -1.307 16.055 1.00 88.12 96 ASN A N 1
ATOM 764 C CA . ASN A 1 96 ? -12.187 -0.602 16.367 1.00 88.12 96 ASN A CA 1
ATOM 765 C C . ASN A 1 96 ? -13.318 -1.576 16.715 1.00 88.12 96 ASN A C 1
ATOM 767 O O . ASN A 1 96 ? -14.050 -1.346 17.675 1.00 88.12 96 ASN A O 1
ATOM 771 N N . LYS A 1 97 ? -13.431 -2.689 15.983 1.00 88.38 97 LYS A N 1
ATOM 772 C CA . LYS A 1 97 ? -14.419 -3.734 16.261 1.00 88.38 97 LYS A CA 1
ATOM 773 C C . LYS A 1 97 ? -14.226 -4.324 17.658 1.00 88.38 97 LYS A C 1
ATOM 775 O O . LYS A 1 97 ? -15.205 -4.473 18.387 1.00 88.38 97 LYS A O 1
ATOM 780 N N . PHE A 1 98 ? -12.987 -4.615 18.047 1.00 85.50 98 PHE A N 1
ATOM 781 C CA . PHE A 1 98 ? -12.665 -5.113 19.383 1.00 85.50 98 PHE A CA 1
ATOM 782 C C . PHE A 1 98 ? -12.987 -4.086 20.482 1.00 85.50 98 PHE A C 1
ATOM 784 O O . PHE A 1 98 ? -13.605 -4.427 21.496 1.00 85.50 98 PHE A O 1
ATOM 791 N N . ILE A 1 99 ? -12.631 -2.812 20.269 1.00 86.19 99 ILE A N 1
ATOM 792 C CA . ILE A 1 99 ? -12.963 -1.711 21.187 1.00 86.19 99 ILE A CA 1
ATOM 793 C C . ILE A 1 99 ? -14.482 -1.605 21.361 1.00 86.19 99 ILE A C 1
ATOM 795 O O . ILE A 1 99 ? -14.974 -1.526 22.489 1.00 86.19 99 ILE A O 1
ATOM 799 N N . ASP A 1 100 ? -15.238 -1.640 20.265 1.00 89.06 100 ASP A N 1
ATOM 800 C CA . ASP A 1 100 ? -16.696 -1.547 20.298 1.00 89.06 100 ASP A CA 1
ATOM 801 C C . ASP A 1 100 ? -17.331 -2.739 21.018 1.00 89.06 100 ASP A C 1
ATOM 803 O O . ASP A 1 100 ? -18.226 -2.549 21.846 1.00 89.06 100 ASP A O 1
ATOM 807 N N . GLN A 1 101 ? -16.849 -3.958 20.766 1.00 88.25 101 GLN A N 1
ATOM 808 C CA . GLN A 1 101 ? -17.299 -5.163 21.466 1.00 88.25 101 GLN A CA 1
ATOM 809 C C . GLN A 1 101 ? -17.029 -5.073 22.972 1.00 88.25 101 GLN A C 1
ATOM 811 O O . GLN A 1 101 ? -17.934 -5.300 23.779 1.00 88.25 101 GLN A O 1
ATOM 816 N N . THR A 1 102 ? -15.821 -4.661 23.358 1.00 87.19 102 THR A N 1
ATOM 817 C CA . THR A 1 102 ? -15.435 -4.498 24.766 1.00 87.19 102 THR A CA 1
ATOM 818 C C . THR A 1 102 ? -16.289 -3.432 25.451 1.00 87.19 102 THR A C 1
ATOM 820 O O . THR A 1 102 ? -16.826 -3.645 26.540 1.00 87.19 102 THR A O 1
ATOM 823 N N . LYS A 1 103 ? -16.510 -2.296 24.783 1.00 89.12 103 LYS A N 1
ATOM 824 C CA . LYS A 1 103 ? -17.374 -1.218 25.273 1.00 89.12 103 LYS A CA 1
ATOM 825 C C . LYS A 1 103 ? -18.819 -1.679 25.454 1.00 89.12 103 LYS A C 1
ATOM 827 O O . LYS A 1 103 ? -19.457 -1.309 26.442 1.00 89.12 103 LYS A O 1
ATOM 832 N N . GLN A 1 104 ? -19.349 -2.473 24.525 1.00 91.00 104 GLN A N 1
ATOM 833 C CA . GLN A 1 104 ? -20.690 -3.048 24.645 1.00 91.00 104 GLN A CA 1
ATOM 834 C C . GLN A 1 104 ? -20.781 -4.015 25.831 1.00 91.00 104 GLN A C 1
ATOM 836 O O . GLN A 1 104 ? -21.720 -3.901 26.621 1.00 91.00 104 GLN A O 1
ATOM 841 N N . ALA A 1 105 ? -19.794 -4.897 26.009 1.00 89.31 105 ALA A N 1
ATOM 842 C CA . ALA A 1 105 ? -19.735 -5.822 27.140 1.00 89.31 105 ALA A CA 1
ATOM 843 C C . ALA A 1 105 ? -19.689 -5.078 28.487 1.00 89.31 105 ALA A C 1
ATOM 845 O O . ALA A 1 105 ? -20.519 -5.329 29.364 1.00 89.31 105 ALA A O 1
ATOM 846 N N . LEU A 1 106 ? -18.806 -4.082 28.625 1.00 89.94 106 LEU A N 1
ATOM 847 C CA . LEU A 1 106 ? -18.709 -3.242 29.826 1.00 89.94 106 LEU A CA 1
ATOM 848 C C . LEU A 1 106 ? -20.020 -2.498 30.115 1.00 89.94 106 LEU A C 1
ATOM 850 O O . LEU A 1 106 ? -20.466 -2.427 31.266 1.00 89.94 106 LEU A O 1
ATOM 854 N N . LYS A 1 107 ? -20.676 -1.970 29.075 1.00 92.12 107 LYS A N 1
ATOM 855 C CA . LYS A 1 107 ? -21.968 -1.285 29.202 1.00 92.12 107 LYS A CA 1
ATOM 856 C C . LYS A 1 107 ? -23.066 -2.232 29.686 1.00 92.12 107 LYS A C 1
ATOM 858 O O . LYS A 1 107 ? -23.850 -1.846 30.550 1.00 92.12 107 LYS A O 1
ATOM 863 N N . MET A 1 108 ? -23.116 -3.459 29.168 1.00 90.94 108 MET A N 1
ATOM 864 C CA . MET A 1 108 ? -24.068 -4.479 29.615 1.00 90.94 108 MET A CA 1
ATOM 865 C C . MET A 1 108 ? -23.853 -4.837 31.088 1.00 90.94 108 MET A C 1
ATOM 867 O O . MET A 1 108 ? -24.811 -4.813 31.860 1.00 90.94 108 MET A O 1
ATOM 871 N N . THR A 1 109 ? -22.606 -5.075 31.506 1.00 89.88 109 THR A N 1
ATOM 872 C CA . THR A 1 109 ? -22.275 -5.384 32.907 1.00 89.88 109 THR A CA 1
ATOM 873 C C . THR A 1 109 ? -22.631 -4.229 33.843 1.00 89.88 109 THR A C 1
ATOM 875 O O . THR A 1 109 ? -23.255 -4.447 34.881 1.00 89.88 109 THR A O 1
ATOM 878 N N . THR A 1 110 ? -22.321 -2.991 33.448 1.00 90.88 110 THR A N 1
ATOM 879 C CA . THR A 1 110 ? -22.643 -1.789 34.234 1.00 90.88 110 THR A CA 1
ATOM 880 C C . THR A 1 110 ? -24.154 -1.572 34.354 1.00 90.88 110 THR A C 1
ATOM 882 O O 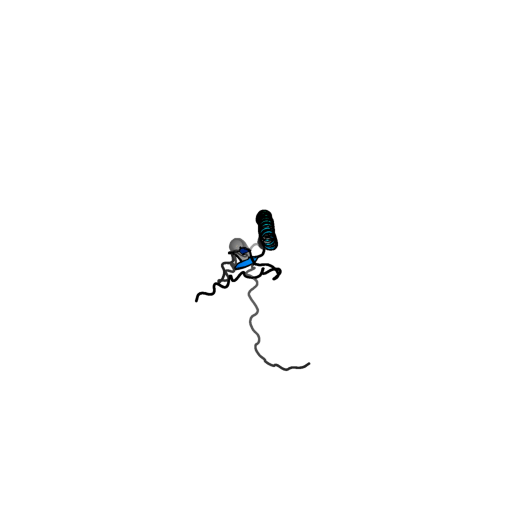. THR A 1 110 ? -24.658 -1.261 35.432 1.00 90.88 110 THR A O 1
ATOM 885 N N . ASN A 1 111 ? -24.905 -1.765 33.265 1.00 92.94 111 ASN A N 1
ATOM 886 C CA . ASN A 1 111 ? -26.364 -1.646 33.282 1.00 92.94 111 ASN A CA 1
ATOM 887 C C . ASN A 1 111 ? -27.022 -2.738 34.131 1.00 92.94 111 ASN A C 1
ATOM 889 O O . ASN A 1 111 ? -27.974 -2.448 34.853 1.00 92.94 111 ASN A O 1
ATOM 893 N N . ARG A 1 112 ? -26.507 -3.973 34.074 1.00 92.31 112 ARG A N 1
ATOM 894 C CA . ARG A 1 112 ? -26.974 -5.072 34.925 1.00 92.31 112 ARG A CA 1
ATOM 895 C C . ARG A 1 112 ? -26.775 -4.736 36.397 1.00 92.31 112 ARG A C 1
ATOM 897 O O . ARG A 1 112 ? -27.731 -4.810 37.158 1.00 92.31 112 ARG A O 1
ATOM 904 N N . LEU A 1 113 ? -25.575 -4.286 36.768 1.00 91.38 113 LEU A N 1
ATOM 905 C CA . LEU A 1 113 ? -25.279 -3.850 38.131 1.00 91.38 113 LEU A CA 1
ATOM 906 C C . LEU A 1 113 ? -26.234 -2.737 38.582 1.00 91.38 113 LEU A C 1
ATOM 908 O O . LEU A 1 113 ? -26.789 -2.815 39.673 1.00 91.38 113 LEU A O 1
ATOM 912 N N . LYS A 1 114 ? -26.462 -1.723 37.735 1.00 92.31 114 LYS A N 1
ATOM 913 C CA . LYS A 1 114 ? -27.409 -0.638 38.023 1.00 92.31 114 LYS A CA 1
ATOM 914 C C . LYS A 1 114 ? -28.818 -1.174 38.295 1.00 92.31 114 LYS A C 1
ATOM 916 O O . LYS A 1 114 ? -29.460 -0.708 39.230 1.00 92.31 114 LYS A O 1
ATOM 921 N N . SER A 1 115 ? -29.285 -2.125 37.487 1.00 91.81 115 SER A N 1
ATOM 922 C CA . SER A 1 115 ? -30.600 -2.744 37.661 1.00 91.81 115 SER A CA 1
ATOM 923 C C . SER A 1 115 ? -30.680 -3.544 38.960 1.00 91.81 115 SER A C 1
ATOM 925 O O . SER A 1 115 ? -31.637 -3.364 39.701 1.00 91.81 115 SER A O 1
ATOM 927 N N . GLU A 1 116 ? -29.677 -4.377 39.261 1.00 90.44 116 GLU A N 1
ATOM 928 C CA . GLU A 1 116 ? -29.619 -5.158 40.507 1.00 90.44 116 GLU A CA 1
ATOM 929 C C . GLU A 1 116 ? -29.656 -4.240 41.740 1.00 90.44 116 GLU A C 1
ATOM 931 O O . GLU A 1 116 ? -30.445 -4.466 42.657 1.00 90.44 116 GLU A O 1
ATOM 936 N N . LEU A 1 117 ? -28.874 -3.154 41.726 1.00 90.62 117 LEU A N 1
ATOM 937 C CA . LEU A 1 117 ? -28.854 -2.158 42.802 1.00 90.62 117 LEU A CA 1
ATOM 938 C C . LEU A 1 117 ? -30.193 -1.434 42.963 1.00 90.62 117 LEU A C 1
ATOM 940 O O . LEU A 1 117 ? -30.609 -1.151 44.084 1.00 90.62 117 LEU A O 1
ATOM 944 N N . GLN A 1 118 ? -30.844 -1.082 41.852 1.00 91.50 118 GLN A N 1
ATOM 945 C CA . GLN A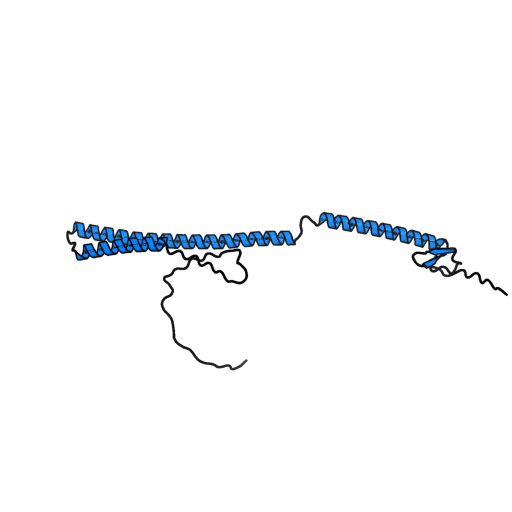 1 118 ? -32.124 -0.383 41.885 1.00 91.50 118 GLN A CA 1
ATOM 946 C C . GLN A 1 118 ? -33.226 -1.289 42.439 1.00 91.50 118 GLN A C 1
ATOM 948 O O . GLN A 1 118 ? -33.929 -0.876 43.356 1.00 91.50 118 GLN A O 1
ATOM 953 N N . THR A 1 119 ? -33.332 -2.521 41.937 1.00 91.06 119 THR A N 1
ATOM 954 C CA . THR A 1 119 ? -34.329 -3.490 42.404 1.00 91.06 119 THR A CA 1
ATOM 955 C C . THR A 1 119 ? -34.157 -3.792 43.886 1.00 91.06 119 THR A C 1
ATOM 957 O O . THR A 1 119 ? -35.134 -3.749 44.625 1.00 91.06 119 THR A O 1
ATOM 960 N N . SER A 1 120 ? -32.923 -4.019 44.342 1.00 89.50 120 SER A N 1
ATOM 961 C CA . SER A 1 120 ? -32.684 -4.327 45.752 1.00 89.50 120 SER A CA 1
ATOM 962 C C . SER A 1 120 ? -32.897 -3.122 46.677 1.00 89.50 120 SER A C 1
ATOM 964 O O . SER A 1 120 ? -33.380 -3.257 47.799 1.00 89.50 120 SER A O 1
ATOM 966 N N . ARG A 1 121 ? -32.622 -1.901 46.195 1.00 88.81 121 ARG A N 1
ATOM 967 C CA . ARG A 1 121 ? -32.967 -0.673 46.928 1.00 88.81 121 ARG A CA 1
ATOM 968 C C . ARG A 1 121 ? -34.478 -0.496 47.065 1.00 88.81 121 ARG A C 1
ATOM 970 O O . ARG A 1 121 ? -34.930 -0.104 48.131 1.00 88.81 121 ARG A O 1
ATOM 977 N N . GLU A 1 122 ? -35.236 -0.731 45.997 1.00 91.69 122 GLU A N 1
ATOM 978 C CA . GLU A 1 122 ? -36.702 -0.618 46.003 1.00 91.69 122 GLU A CA 1
ATOM 979 C C . GLU A 1 122 ? -37.361 -1.698 46.874 1.00 91.69 122 GLU A C 1
ATOM 981 O O . GLU A 1 122 ? -38.388 -1.437 47.494 1.00 91.69 122 GLU A O 1
ATOM 986 N N . ALA A 1 123 ? -36.759 -2.888 46.942 1.00 90.81 123 ALA A N 1
ATOM 987 C CA . ALA A 1 123 ? -37.203 -3.991 47.790 1.00 90.81 123 ALA A CA 1
ATOM 988 C C . ALA A 1 123 ? -36.700 -3.905 49.247 1.00 90.81 123 ALA A C 1
ATOM 990 O O . ALA A 1 123 ? -37.155 -4.687 50.079 1.00 90.81 123 ALA A O 1
ATOM 991 N N . GLU A 1 124 ? -35.777 -2.980 49.548 1.00 86.25 124 GLU A N 1
ATOM 992 C CA . GLU A 1 124 ? -35.069 -2.857 50.836 1.00 86.25 124 GLU A CA 1
ATOM 993 C C . GLU A 1 124 ? -34.433 -4.182 51.322 1.00 86.25 124 GLU A C 1
ATOM 995 O O . GLU A 1 124 ? -34.296 -4.418 52.520 1.00 86.25 124 GLU A O 1
ATOM 1000 N N . ASP A 1 125 ? -34.027 -5.057 50.395 1.00 89.38 125 ASP A N 1
ATOM 1001 C CA . ASP A 1 125 ? -33.628 -6.449 50.668 1.00 89.38 125 ASP A CA 1
ATOM 1002 C C . ASP A 1 125 ? -32.113 -6.702 50.575 1.00 89.38 125 ASP A C 1
ATOM 1004 O O . ASP A 1 125 ? -31.665 -7.847 50.507 1.00 89.38 125 ASP A O 1
ATOM 1008 N N . TYR A 1 126 ? -31.307 -5.640 50.582 1.00 88.06 126 TYR A N 1
ATOM 1009 C CA . TYR A 1 126 ? -29.859 -5.745 50.443 1.00 88.06 126 TYR A CA 1
ATOM 1010 C C . TYR A 1 126 ? -29.189 -6.277 51.715 1.00 88.06 126 TYR A C 1
ATOM 1012 O O . TYR A 1 126 ? -29.479 -5.848 52.833 1.00 88.06 126 TYR A O 1
ATOM 1020 N N . THR A 1 127 ? -28.206 -7.157 51.536 1.00 89.31 127 THR A N 1
ATOM 1021 C CA . THR A 1 127 ? -27.346 -7.654 52.619 1.00 89.31 127 THR A CA 1
ATOM 1022 C C . THR A 1 127 ? -25.907 -7.159 52.469 1.00 89.31 127 THR A C 1
ATOM 1024 O O . THR A 1 127 ? -25.487 -6.701 51.403 1.00 89.31 127 THR A O 1
ATOM 1027 N N . GLU A 1 128 ? -25.087 -7.287 53.514 1.00 89.69 128 GLU A N 1
ATOM 1028 C CA . GLU A 1 128 ? -23.653 -6.980 53.443 1.00 89.69 128 GLU A CA 1
ATOM 1029 C C . GLU A 1 128 ? -22.928 -7.818 52.374 1.00 89.69 128 GLU A C 1
ATOM 1031 O O . GLU A 1 128 ? -21.933 -7.368 51.797 1.00 89.69 128 GLU A O 1
ATOM 1036 N N . LEU A 1 129 ? -23.438 -9.020 52.076 1.00 88.75 129 LEU A N 1
ATOM 1037 C CA . LEU A 1 129 ? -22.932 -9.875 51.002 1.00 88.75 129 LEU A CA 1
ATOM 1038 C C . LEU A 1 129 ? -23.219 -9.273 49.621 1.00 88.75 129 LEU A C 1
ATOM 1040 O O . LEU A 1 129 ? -22.336 -9.296 48.760 1.00 88.75 129 LEU A O 1
ATOM 1044 N N . ASP A 1 130 ? -24.402 -8.692 49.421 1.00 87.75 130 ASP A N 1
ATOM 1045 C CA . ASP A 1 130 ? -24.776 -8.032 48.165 1.00 87.75 130 ASP A CA 1
ATOM 1046 C C . ASP A 1 130 ? -23.960 -6.761 47.941 1.00 87.75 130 ASP A C 1
ATOM 1048 O O . ASP A 1 130 ? -23.402 -6.570 46.858 1.00 87.75 130 ASP A O 1
ATOM 1052 N N . LEU A 1 131 ? -23.776 -5.945 48.988 1.00 88.69 131 LEU A N 1
ATOM 1053 C CA . LEU A 1 131 ? -22.884 -4.784 48.925 1.00 88.69 131 LEU A CA 1
ATOM 1054 C C . LEU A 1 131 ? -21.462 -5.190 48.536 1.00 88.69 131 LEU A C 1
ATOM 1056 O O . LEU A 1 131 ? -20.870 -4.576 47.646 1.00 88.69 131 LEU A O 1
ATOM 1060 N N . LYS A 1 132 ? -20.917 -6.236 49.168 1.00 91.94 132 LYS A N 1
ATOM 1061 C CA . LYS A 1 132 ? -19.578 -6.737 48.841 1.00 91.94 132 LYS A CA 1
ATOM 1062 C C . LYS A 1 132 ? -19.497 -7.205 47.388 1.00 91.94 132 LYS A C 1
ATOM 1064 O O . LYS A 1 132 ? -18.592 -6.794 46.668 1.00 91.94 132 LYS A O 1
ATOM 1069 N N . LYS A 1 133 ? -20.480 -7.984 46.928 1.00 91.12 133 LYS A N 1
ATOM 1070 C CA . LYS A 1 133 ? -20.572 -8.460 45.541 1.00 91.12 133 LYS A CA 1
ATOM 1071 C C . LYS A 1 133 ? -20.600 -7.305 44.536 1.00 91.12 133 LYS A C 1
ATOM 1073 O O . LYS A 1 133 ? -19.912 -7.371 43.519 1.00 91.12 133 LYS A O 1
ATOM 1078 N N . TRP A 1 134 ? -21.373 -6.251 44.791 1.00 91.12 134 TRP A N 1
ATOM 1079 C CA . TRP A 1 134 ? -21.446 -5.089 43.899 1.00 91.12 134 TRP A CA 1
ATOM 1080 C C . TRP A 1 134 ? -20.151 -4.271 43.882 1.00 91.12 134 TRP A C 1
ATOM 1082 O O . TRP A 1 134 ? -19.738 -3.812 42.817 1.00 91.12 134 TRP A O 1
ATOM 1092 N N . ILE A 1 135 ? -19.480 -4.126 45.029 1.00 91.38 135 ILE A N 1
ATOM 1093 C CA . ILE A 1 135 ? -18.157 -3.486 45.122 1.00 91.38 135 ILE A CA 1
ATOM 1094 C C . ILE A 1 135 ? -17.113 -4.285 44.331 1.00 91.38 135 ILE A C 1
ATOM 1096 O O . ILE A 1 135 ? -16.347 -3.703 43.557 1.00 91.38 135 ILE A O 1
ATOM 1100 N N . ASP A 1 136 ? -17.115 -5.611 44.467 1.00 91.19 136 ASP A N 1
ATOM 1101 C CA . ASP A 1 136 ? -16.212 -6.492 43.725 1.00 91.19 136 ASP A CA 1
ATOM 1102 C C . ASP A 1 136 ? -16.472 -6.389 42.212 1.00 91.19 136 ASP A C 1
ATOM 1104 O O . ASP A 1 136 ? -15.536 -6.208 41.433 1.00 91.19 136 ASP A O 1
ATOM 1108 N N . GLN A 1 137 ? -17.739 -6.400 41.780 1.00 89.56 137 GLN A N 1
ATOM 1109 C CA . GLN A 1 137 ? -18.111 -6.227 40.369 1.00 89.56 137 GLN A CA 1
ATOM 1110 C C . GLN A 1 137 ? -17.697 -4.860 39.804 1.00 89.56 137 GLN A C 1
ATOM 1112 O O . GLN A 1 137 ? -17.195 -4.795 38.683 1.00 89.56 137 GLN A O 1
ATOM 1117 N N . LEU A 1 138 ? -17.859 -3.770 40.562 1.00 90.62 138 LEU A N 1
ATOM 1118 C CA . LEU A 1 138 ? -17.381 -2.440 40.156 1.00 90.62 138 LEU A CA 1
ATOM 1119 C C . LEU A 1 138 ? -15.864 -2.400 39.985 1.00 90.62 138 LEU A C 1
ATOM 1121 O O . LEU A 1 138 ? -15.356 -1.753 39.068 1.00 90.62 138 LEU A O 1
ATOM 1125 N N . THR A 1 139 ? -15.148 -3.087 40.871 1.00 91.81 139 THR A N 1
ATOM 1126 C CA . THR A 1 139 ? -13.687 -3.158 40.837 1.00 91.81 139 THR A CA 1
ATOM 1127 C C . THR A 1 139 ? -13.220 -3.952 39.618 1.00 91.81 139 THR A C 1
ATOM 1129 O O . THR A 1 139 ? -12.329 -3.496 38.909 1.00 91.81 139 THR A O 1
ATOM 1132 N N . GLN A 1 140 ? -13.880 -5.072 39.306 1.00 89.12 140 GLN A N 1
ATOM 1133 C CA . GLN A 1 140 ? -13.618 -5.851 38.090 1.00 89.12 140 GLN A CA 1
ATOM 1134 C C . GLN A 1 140 ? -13.875 -5.042 36.815 1.00 89.12 140 GLN A C 1
ATOM 1136 O O . GLN A 1 140 ? -13.000 -4.968 35.964 1.00 89.12 140 GLN A O 1
ATOM 1141 N N . VAL A 1 141 ? -15.007 -4.336 36.715 1.00 88.94 141 VAL A N 1
ATOM 1142 C CA . VAL A 1 141 ? -15.307 -3.486 35.545 1.00 88.94 141 VAL A CA 1
ATOM 1143 C C . VAL A 1 141 ? -14.248 -2.392 35.343 1.00 88.94 141 VAL A C 1
ATOM 1145 O O . VAL A 1 141 ? -13.908 -2.072 34.204 1.00 88.94 141 VAL A O 1
ATOM 1148 N N . ARG A 1 142 ? -13.700 -1.820 36.425 1.00 87.56 142 ARG A N 1
ATOM 1149 C CA . ARG A 1 142 ? -12.580 -0.866 36.333 1.00 87.56 142 ARG A CA 1
ATOM 1150 C C . ARG A 1 142 ? -11.299 -1.523 35.826 1.00 87.56 142 ARG A C 1
ATOM 1152 O O . ARG A 1 142 ? -10.665 -0.967 34.935 1.00 87.56 142 ARG A O 1
ATOM 1159 N N . LEU A 1 143 ? -10.946 -2.690 36.360 1.00 87.50 143 LEU A N 1
ATOM 1160 C CA . LEU A 1 143 ? -9.762 -3.437 35.930 1.00 87.50 143 LEU A CA 1
ATOM 1161 C C . LEU A 1 143 ? -9.864 -3.868 34.463 1.00 87.50 143 LEU A C 1
ATOM 1163 O O . LEU A 1 143 ? -8.898 -3.729 33.719 1.00 87.50 143 LEU A O 1
ATOM 1167 N N . ASP A 1 144 ? -11.035 -4.328 34.025 1.00 84.06 144 ASP A N 1
ATOM 1168 C CA . ASP A 1 144 ? -11.285 -4.716 32.635 1.00 84.06 144 ASP A CA 1
ATOM 1169 C C . ASP A 1 144 ? -11.163 -3.519 31.685 1.00 84.06 144 ASP A C 1
ATOM 1171 O O . ASP A 1 144 ? -10.587 -3.640 30.601 1.00 84.06 144 ASP A O 1
ATOM 1175 N N . LEU A 1 145 ? -11.641 -2.341 32.102 1.00 85.06 145 LEU A N 1
ATOM 1176 C CA . LEU A 1 145 ? -11.469 -1.104 31.344 1.00 85.06 145 LEU A CA 1
ATOM 1177 C C . LEU A 1 145 ? -9.984 -0.735 31.214 1.00 85.06 145 LEU A C 1
ATOM 1179 O O . LEU A 1 145 ? -9.511 -0.497 30.103 1.00 85.06 145 LEU A O 1
ATOM 1183 N N . GLU A 1 146 ? -9.235 -0.738 32.316 1.00 84.50 146 GLU A N 1
ATOM 1184 C CA . GLU A 1 146 ? -7.796 -0.447 32.308 1.00 84.50 146 GLU A CA 1
ATOM 1185 C C . GLU A 1 146 ? -7.013 -1.459 31.465 1.00 84.50 146 GLU A C 1
ATOM 1187 O O . GLU A 1 146 ? -6.144 -1.080 30.680 1.00 84.50 146 GLU A O 1
ATOM 1192 N N . LYS A 1 147 ? -7.351 -2.748 31.561 1.00 81.38 147 LYS A N 1
ATOM 1193 C CA . LYS A 1 147 ? -6.737 -3.800 30.750 1.00 81.38 147 LYS A CA 1
ATOM 1194 C C . LYS A 1 147 ? -7.037 -3.601 29.268 1.00 81.38 147 LYS A C 1
ATOM 1196 O O . LYS A 1 147 ? -6.121 -3.682 28.458 1.00 81.38 147 LYS A O 1
ATOM 1201 N N . SER A 1 148 ? -8.279 -3.278 28.905 1.00 76.81 148 SER A N 1
ATOM 1202 C CA . SER A 1 148 ? -8.666 -3.046 27.506 1.00 76.81 148 SER A CA 1
ATOM 1203 C C . SER A 1 148 ? -7.938 -1.863 26.859 1.00 76.81 148 SER A C 1
ATOM 1205 O O . SER A 1 148 ? -7.706 -1.871 25.655 1.00 76.81 148 SER A O 1
ATOM 1207 N N . MET A 1 149 ? -7.528 -0.868 27.652 1.00 71.19 149 MET A N 1
ATOM 1208 C CA . MET A 1 149 ? -6.751 0.279 27.176 1.00 71.19 149 MET A CA 1
ATOM 1209 C C . MET A 1 149 ? -5.251 -0.00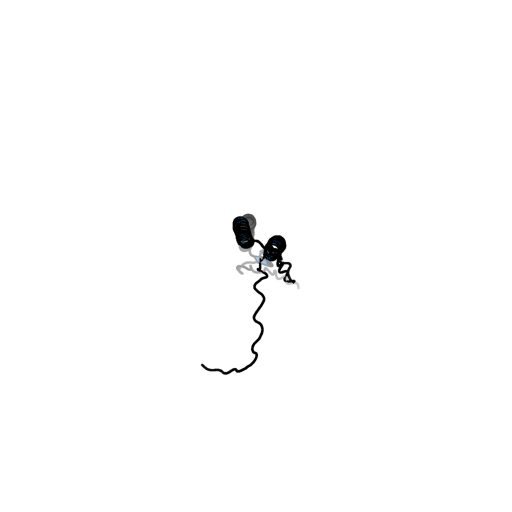9 27.043 1.00 71.19 149 MET A C 1
ATOM 1211 O O . MET A 1 149 ? -4.563 0.725 26.340 1.00 71.19 149 MET A O 1
ATOM 1215 N N . ASN A 1 150 ? -4.748 -1.053 27.706 1.00 68.06 150 ASN A N 1
ATOM 1216 C CA . ASN A 1 150 ? -3.318 -1.354 27.798 1.00 68.06 150 ASN A CA 1
ATOM 1217 C C . ASN A 1 150 ? -2.915 -2.674 27.111 1.00 68.06 150 ASN A C 1
ATOM 1219 O O . ASN A 1 150 ? -1.726 -2.944 26.977 1.00 68.06 150 ASN A O 1
ATOM 1223 N N . ALA A 1 151 ? -3.867 -3.498 26.664 1.00 61.03 151 ALA A N 1
ATOM 1224 C CA . ALA A 1 151 ? -3.621 -4.820 26.074 1.00 61.03 151 ALA A CA 1
ATOM 1225 C C . ALA A 1 151 ? -3.139 -4.797 24.607 1.00 61.03 151 ALA A C 1
ATOM 1227 O O . ALA A 1 151 ? -3.266 -5.797 23.903 1.00 61.03 151 ALA A O 1
ATOM 1228 N N . TYR A 1 152 ? -2.585 -3.683 24.127 1.00 57.41 152 TYR A N 1
ATOM 1229 C CA . TYR A 1 152 ? -2.076 -3.590 22.760 1.00 57.41 152 TYR A CA 1
ATOM 1230 C C . TYR A 1 152 ? -0.644 -4.122 22.701 1.00 57.41 152 TYR A C 1
ATOM 1232 O O . TYR A 1 152 ? 0.308 -3.407 23.009 1.00 57.41 152 TYR A O 1
ATOM 1240 N N . HIS A 1 153 ? -0.493 -5.384 22.302 1.00 49.38 153 HIS A N 1
ATOM 1241 C CA . HIS A 1 153 ? 0.789 -5.914 21.859 1.00 49.38 153 HIS A CA 1
ATOM 1242 C C . HIS A 1 153 ? 0.875 -5.699 20.347 1.00 49.38 153 HIS A C 1
ATOM 1244 O O . HIS A 1 153 ? 0.163 -6.343 19.580 1.00 49.38 153 HIS A O 1
ATOM 1250 N N . LEU A 1 154 ? 1.694 -4.738 19.919 1.00 52.28 154 LEU A N 1
ATOM 1251 C CA . LEU A 1 154 ? 2.109 -4.670 18.525 1.00 52.28 154 LEU A CA 1
ATOM 1252 C C . LEU A 1 154 ? 3.044 -5.861 18.317 1.00 52.28 154 LEU A C 1
ATOM 1254 O O . LEU A 1 154 ? 4.158 -5.860 18.838 1.00 52.28 154 LEU A O 1
ATOM 1258 N N . ASN A 1 155 ? 2.578 -6.894 17.617 1.00 48.59 155 ASN A N 1
ATOM 1259 C CA . ASN A 1 155 ? 3.478 -7.916 17.101 1.00 48.59 155 ASN A CA 1
ATOM 1260 C C . ASN A 1 155 ? 4.307 -7.251 16.000 1.00 48.59 155 ASN A C 1
ATOM 1262 O O . ASN A 1 155 ? 3.887 -7.171 14.852 1.00 48.59 155 ASN A O 1
ATOM 1266 N N . ASP A 1 156 ? 5.446 -6.688 16.388 1.00 45.94 156 ASP A N 1
ATOM 1267 C CA . ASP A 1 156 ? 6.520 -6.353 15.465 1.00 45.94 156 ASP A CA 1
ATOM 1268 C C . ASP A 1 156 ? 7.160 -7.700 15.098 1.00 45.94 156 ASP A C 1
ATOM 1270 O O . ASP A 1 156 ? 8.070 -8.174 15.780 1.00 45.94 156 ASP A O 1
ATOM 1274 N N . ASP A 1 157 ? 6.619 -8.374 14.077 1.00 45.22 157 ASP A N 1
ATOM 1275 C CA . ASP A 1 157 ? 7.260 -9.533 13.446 1.00 45.22 157 ASP A CA 1
ATOM 1276 C C . ASP A 1 157 ? 8.546 -9.048 12.758 1.00 45.22 157 ASP A C 1
ATOM 1278 O O . ASP A 1 157 ? 8.615 -8.813 11.549 1.00 45.22 157 ASP A O 1
ATOM 1282 N N . VAL A 1 158 ? 9.577 -8.814 13.570 1.00 44.09 158 VAL A N 1
ATOM 1283 C CA . VAL A 1 158 ? 10.945 -8.577 13.125 1.00 44.09 158 VAL A CA 1
ATOM 1284 C C . VAL A 1 158 ? 11.555 -9.948 12.876 1.00 44.09 158 VAL A C 1
ATOM 1286 O O . VAL A 1 158 ? 12.277 -10.483 13.714 1.00 44.09 158 VAL A O 1
ATOM 1289 N N . ASP A 1 159 ? 11.231 -10.531 11.723 1.00 43.66 159 ASP A N 1
ATOM 1290 C CA . ASP A 1 159 ? 12.055 -11.600 11.168 1.00 43.66 159 ASP A CA 1
ATOM 1291 C C . ASP A 1 159 ? 13.395 -10.973 10.749 1.00 43.66 159 ASP A C 1
ATOM 1293 O O . ASP A 1 159 ? 13.493 -10.130 9.848 1.00 43.66 159 ASP A O 1
ATOM 1297 N N . ASP A 1 160 ? 14.416 -11.324 11.521 1.00 51.53 160 ASP A N 1
ATOM 1298 C CA . ASP A 1 160 ? 15.809 -10.933 11.375 1.00 51.53 160 ASP A CA 1
ATOM 1299 C C . ASP A 1 160 ? 16.393 -11.649 10.152 1.00 51.53 160 ASP A C 1
ATOM 1301 O O . ASP A 1 160 ? 16.694 -12.834 10.211 1.00 51.53 160 ASP A O 1
ATOM 1305 N N . ASP A 1 161 ? 16.469 -10.939 9.021 1.00 46.72 161 ASP A N 1
ATOM 1306 C CA . ASP A 1 161 ? 17.600 -11.057 8.080 1.00 46.72 161 ASP A CA 1
ATOM 1307 C C . ASP A 1 161 ? 17.557 -10.033 6.932 1.00 46.72 161 ASP A C 1
ATOM 1309 O O . ASP A 1 161 ? 18.572 -9.756 6.294 1.00 46.72 161 ASP A O 1
ATOM 1313 N N . GLN A 1 162 ? 16.428 -9.362 6.702 1.00 46.66 162 GLN A N 1
ATOM 1314 C CA . GLN A 1 162 ? 16.366 -8.134 5.906 1.00 46.66 162 GLN A CA 1
ATOM 1315 C C . GLN A 1 162 ? 15.298 -7.247 6.513 1.00 46.66 162 GLN A C 1
ATOM 1317 O O . GLN A 1 162 ? 14.124 -7.461 6.254 1.00 46.66 162 GLN A O 1
ATOM 1322 N N . LYS A 1 163 ? 15.724 -6.271 7.323 1.00 47.56 163 LYS A N 1
ATOM 1323 C CA . LYS A 1 163 ? 14.919 -5.188 7.904 1.00 47.56 163 LYS A CA 1
ATOM 1324 C C . LYS A 1 163 ? 13.689 -4.884 7.038 1.00 47.56 163 LYS A C 1
ATOM 1326 O O . LYS A 1 163 ? 13.793 -4.115 6.080 1.00 47.56 163 LYS A O 1
ATOM 1331 N N . SER A 1 164 ? 12.557 -5.516 7.353 1.00 48.03 164 SER A N 1
ATOM 1332 C CA . SER A 1 164 ? 11.296 -5.298 6.657 1.00 48.03 164 SER A CA 1
ATOM 1333 C C . SER A 1 164 ? 10.998 -3.811 6.762 1.00 48.03 164 SER A C 1
ATOM 1335 O O . SER A 1 164 ? 10.709 -3.300 7.837 1.00 48.03 164 SER A O 1
ATOM 1337 N N . ILE A 1 165 ? 11.142 -3.081 5.652 1.00 53.66 165 ILE A N 1
ATOM 1338 C CA . ILE A 1 165 ? 10.901 -1.626 5.604 1.00 53.66 165 ILE A CA 1
ATOM 1339 C C . ILE A 1 165 ? 9.432 -1.322 5.962 1.00 53.66 165 ILE A C 1
ATOM 1341 O O . ILE A 1 165 ? 9.085 -0.203 6.334 1.00 53.66 165 ILE A O 1
ATOM 1345 N N . ILE A 1 166 ? 8.574 -2.339 5.880 1.00 51.78 166 ILE A N 1
ATOM 1346 C CA . ILE A 1 166 ? 7.157 -2.284 6.193 1.00 51.78 166 ILE A CA 1
ATOM 1347 C C . ILE A 1 166 ? 6.923 -3.098 7.467 1.00 51.78 166 ILE A C 1
ATOM 1349 O O . ILE A 1 166 ? 6.980 -4.325 7.443 1.00 51.78 166 ILE A O 1
ATOM 1353 N N . HIS A 1 167 ? 6.637 -2.396 8.562 1.00 54.12 167 HIS A N 1
ATOM 1354 C CA . HIS A 1 167 ? 6.157 -2.995 9.803 1.00 54.12 167 HIS A CA 1
ATOM 1355 C C . HIS A 1 167 ? 4.718 -3.476 9.604 1.00 54.12 167 HIS A C 1
ATOM 1357 O O . HIS A 1 167 ? 3.835 -2.689 9.244 1.00 54.12 167 HIS A O 1
ATOM 1363 N N . PHE A 1 168 ? 4.484 -4.768 9.808 1.00 48.94 168 PHE A N 1
ATOM 1364 C CA . PHE A 1 168 ? 3.150 -5.348 9.750 1.00 48.94 168 PHE A CA 1
ATOM 1365 C C . PHE A 1 168 ? 2.530 -5.286 11.145 1.00 48.94 168 PHE A C 1
ATOM 1367 O O . PHE A 1 168 ? 3.074 -5.840 12.089 1.00 48.94 168 PHE A O 1
ATOM 1374 N N . ILE A 1 169 ? 1.403 -4.588 11.286 1.00 51.41 169 ILE A N 1
ATOM 1375 C CA . ILE A 1 169 ? 0.683 -4.513 12.559 1.00 51.41 169 ILE A CA 1
ATOM 1376 C C . ILE A 1 169 ? -0.432 -5.554 12.521 1.00 51.41 169 ILE A C 1
ATOM 1378 O O . ILE A 1 169 ? -1.425 -5.366 11.816 1.00 51.41 169 ILE A O 1
ATOM 1382 N N . SER A 1 170 ? -0.270 -6.628 13.292 1.00 47.25 170 SER A N 1
ATOM 1383 C CA . SER A 1 170 ? -1.324 -7.611 13.555 1.00 47.25 170 SER A CA 1
ATOM 1384 C C . SER A 1 170 ? -1.919 -7.389 14.947 1.00 47.25 170 SER A C 1
ATOM 1386 O O . SER A 1 170 ? -1.190 -7.093 15.895 1.00 47.25 170 SER A O 1
ATOM 1388 N N . VAL A 1 171 ? -3.242 -7.513 15.068 1.00 49.28 171 VAL A N 1
ATOM 1389 C CA . VAL A 1 171 ? -3.966 -7.438 16.345 1.00 49.28 171 VAL A CA 1
ATOM 1390 C C . VAL A 1 171 ? -4.491 -8.834 16.660 1.00 49.28 171 VAL A C 1
ATOM 1392 O O . VAL A 1 171 ? -5.406 -9.312 15.994 1.00 49.28 171 VAL A O 1
ATOM 1395 N N . GLU A 1 172 ? -3.923 -9.483 17.675 1.00 50.22 172 GLU A N 1
ATOM 1396 C CA . GLU A 1 172 ? -4.362 -10.803 18.138 1.00 50.22 172 GLU A CA 1
ATOM 1397 C C . GLU A 1 172 ? -5.064 -10.723 19.500 1.00 50.22 172 GLU A C 1
ATOM 1399 O O . GLU A 1 172 ? -4.663 -9.974 20.393 1.00 50.22 172 GLU A O 1
ATOM 1404 N N . ASP A 1 173 ? -6.120 -11.524 19.661 1.00 45.78 173 ASP A N 1
ATOM 1405 C CA . ASP A 1 173 ? -6.817 -11.703 20.933 1.00 45.78 173 ASP A CA 1
ATOM 1406 C C . ASP A 1 173 ? -6.012 -12.655 21.831 1.00 45.78 173 ASP A C 1
ATOM 1408 O O . ASP A 1 173 ? -5.729 -13.802 21.479 1.00 45.78 173 ASP A O 1
ATOM 1412 N N . THR A 1 174 ? -5.660 -12.194 23.028 1.00 49.50 174 THR A N 1
ATOM 1413 C CA . THR A 1 174 ? -4.877 -12.972 24.002 1.00 49.50 174 THR A CA 1
ATOM 1414 C C . THR A 1 174 ? -5.690 -14.066 24.709 1.00 49.50 174 THR A C 1
ATOM 1416 O O . THR A 1 174 ? -5.169 -14.729 25.605 1.00 49.50 174 THR A O 1
ATOM 1419 N N . GLN A 1 175 ? -6.954 -14.291 24.332 1.00 45.72 175 GLN A N 1
ATOM 1420 C CA . GLN A 1 175 ? -7.842 -15.246 25.008 1.00 45.72 175 GLN A CA 1
ATOM 1421 C C . GLN A 1 175 ? -7.987 -16.620 24.324 1.00 45.72 175 GLN A C 1
ATOM 1423 O O . GLN A 1 175 ? -8.652 -17.491 24.881 1.00 45.72 175 GLN A O 1
ATOM 1428 N N . SER A 1 176 ? -7.347 -16.875 23.176 1.00 42.72 176 SER A N 1
ATOM 1429 C CA . SER A 1 176 ? -7.520 -18.136 22.417 1.00 42.72 176 SER A CA 1
ATOM 1430 C C . SER A 1 176 ? -6.393 -19.178 22.523 1.00 42.72 176 SER A C 1
ATOM 1432 O O . SER A 1 176 ? -6.492 -20.232 21.898 1.00 42.72 176 SER A O 1
ATOM 1434 N N . THR A 1 177 ? -5.351 -18.972 23.334 1.00 37.47 177 THR A N 1
ATOM 1435 C CA . THR A 1 177 ? -4.244 -19.942 23.489 1.00 37.47 177 THR A CA 1
ATOM 1436 C C . THR A 1 177 ? -4.236 -20.626 24.855 1.00 37.47 177 THR A C 1
ATOM 1438 O O . THR A 1 177 ? -3.252 -20.630 25.584 1.00 37.47 177 THR A O 1
ATOM 1441 N N . THR A 1 178 ? -5.338 -21.276 25.219 1.00 36.97 178 THR A N 1
ATOM 1442 C CA . THR A 1 178 ? -5.292 -22.374 26.195 1.00 36.97 178 THR A CA 1
ATOM 1443 C C . THR A 1 178 ? -6.236 -23.487 25.757 1.00 36.97 178 THR A C 1
ATOM 1445 O O . THR A 1 178 ? -7.387 -23.239 25.422 1.00 36.97 178 THR A O 1
ATOM 1448 N N . THR A 1 179 ? -5.728 -24.722 25.804 1.00 33.16 179 THR A N 1
ATOM 1449 C CA . THR A 1 179 ? -6.360 -26.010 25.446 1.00 33.16 179 THR A CA 1
ATOM 1450 C C . THR A 1 179 ? -6.322 -26.418 23.963 1.00 33.16 179 THR A C 1
ATOM 1452 O O . THR A 1 179 ? -7.275 -26.266 23.216 1.00 33.16 179 THR A O 1
ATOM 1455 N N . SER A 1 180 ? -5.234 -27.067 23.541 1.00 31.89 180 SER A N 1
ATOM 1456 C CA . SER A 1 180 ? -5.224 -28.537 23.467 1.00 31.89 180 SER A CA 1
ATOM 1457 C C . SER A 1 180 ? -3.830 -29.018 23.066 1.00 31.89 180 SER A C 1
ATOM 1459 O O . SER A 1 180 ? -3.421 -28.911 21.914 1.00 31.89 180 SER A O 1
ATOM 1461 N N . ASP A 1 181 ? -3.094 -29.522 24.051 1.00 31.97 181 ASP A N 1
ATOM 1462 C CA . ASP A 1 181 ? -1.799 -30.157 23.865 1.00 31.97 181 ASP A CA 1
ATOM 1463 C C . ASP A 1 181 ? -1.950 -31.653 24.196 1.00 31.97 181 ASP A C 1
ATOM 1465 O O . ASP A 1 181 ? -2.491 -32.012 25.243 1.00 31.97 181 ASP A O 1
ATOM 1469 N N . LYS A 1 182 ? -1.416 -32.489 23.294 1.00 37.69 182 LYS A N 1
ATOM 1470 C CA . LYS A 1 182 ? -1.047 -33.919 23.416 1.00 37.69 182 LYS A CA 1
ATOM 1471 C C . LYS A 1 182 ? -2.117 -35.015 23.324 1.00 37.69 182 LYS A C 1
ATOM 1473 O O . LYS A 1 182 ? -2.807 -35.331 24.288 1.00 37.69 182 LYS A O 1
ATOM 1478 N N . SER A 1 183 ? -2.062 -35.735 22.195 1.00 33.56 183 SER A N 1
ATOM 1479 C CA . SER A 1 183 ? -2.003 -37.211 22.017 1.00 33.56 183 SER A CA 1
ATOM 1480 C C . SER A 1 183 ? -2.086 -37.469 20.494 1.00 33.56 183 SER A C 1
ATOM 1482 O O . SER A 1 183 ? -2.999 -36.953 19.868 1.00 33.56 183 SER A O 1
ATOM 1484 N N . SER A 1 184 ? -1.220 -38.167 19.757 1.00 31.91 184 SER A N 1
ATOM 1485 C CA . SER A 1 184 ? -0.203 -39.165 20.068 1.00 31.91 184 SER A CA 1
ATOM 1486 C C . SER A 1 184 ? 0.750 -39.305 18.874 1.00 31.91 184 SER A C 1
ATOM 1488 O O . SER A 1 184 ? 0.351 -39.177 17.717 1.00 31.91 184 SER A O 1
ATOM 1490 N N . SER A 1 185 ? 2.002 -39.627 19.169 1.00 34.81 185 SER A N 1
ATOM 1491 C CA . SER A 1 185 ? 3.030 -40.006 18.204 1.00 34.81 185 SER A CA 1
ATOM 1492 C C . SER A 1 185 ? 2.831 -41.435 17.655 1.00 34.81 185 SER A C 1
ATOM 1494 O O . SER A 1 185 ? 2.296 -42.293 18.353 1.00 34.81 185 SER A O 1
ATOM 1496 N N . ILE A 1 186 ? 3.446 -41.686 16.484 1.00 35.34 186 ILE A N 1
ATOM 1497 C CA . ILE A 1 186 ? 3.885 -42.980 15.897 1.00 35.34 186 ILE A CA 1
ATOM 1498 C C . ILE A 1 186 ? 2.846 -43.720 15.019 1.00 35.34 186 ILE A C 1
ATOM 1500 O O . ILE A 1 186 ? 1.934 -44.352 15.532 1.00 35.34 186 ILE A O 1
ATOM 1504 N N . ASN A 1 187 ? 3.062 -43.802 13.693 1.00 29.52 187 ASN A N 1
ATOM 1505 C CA . ASN A 1 187 ? 3.853 -44.889 13.081 1.00 29.52 187 ASN A CA 1
ATOM 1506 C C . ASN A 1 187 ? 4.082 -44.716 11.560 1.00 29.52 187 ASN A C 1
ATOM 1508 O O . ASN A 1 187 ? 3.277 -44.135 10.841 1.00 29.52 187 ASN A O 1
ATOM 1512 N N . ARG A 1 188 ? 5.205 -45.278 11.101 1.00 38.59 188 ARG A N 1
ATOM 1513 C CA . ARG A 1 188 ? 5.663 -45.448 9.717 1.00 38.59 188 ARG A CA 1
ATOM 1514 C C . ARG A 1 188 ? 4.759 -46.415 8.939 1.00 38.59 188 ARG A C 1
ATOM 1516 O O . ARG A 1 188 ? 4.358 -47.434 9.491 1.00 38.59 188 ARG A O 1
ATOM 1523 N N . ASN A 1 189 ? 4.570 -46.171 7.641 1.00 31.20 189 ASN A N 1
ATOM 1524 C CA . ASN A 1 189 ? 5.079 -47.068 6.594 1.00 31.20 189 ASN A CA 1
ATOM 1525 C C . ASN A 1 189 ? 4.835 -46.509 5.186 1.00 31.20 189 ASN A C 1
ATOM 1527 O O . ASN A 1 189 ? 3.742 -46.081 4.830 1.00 31.20 189 ASN A O 1
ATOM 1531 N N . SER A 1 190 ? 5.895 -46.575 4.389 1.00 43.31 190 SER A N 1
ATOM 1532 C CA . SER A 1 190 ? 5.879 -46.628 2.933 1.00 43.31 190 SER A CA 1
ATOM 1533 C C . SER A 1 190 ? 5.126 -47.871 2.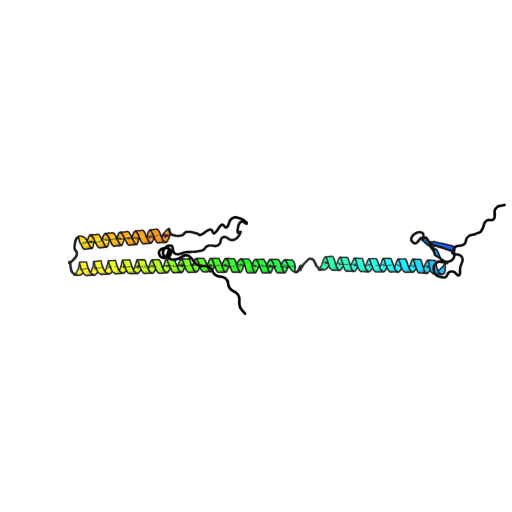443 1.00 43.31 190 SER A C 1
ATOM 1535 O O . SER A 1 190 ? 5.197 -48.903 3.100 1.00 43.31 190 SER A O 1
ATOM 1537 N N . VAL A 1 191 ? 4.467 -47.789 1.280 1.00 38.72 191 VAL A N 1
ATOM 1538 C CA . VAL A 1 191 ? 4.529 -48.771 0.175 1.00 38.72 191 VAL A CA 1
ATOM 1539 C C . VAL A 1 191 ? 3.766 -48.224 -1.043 1.00 38.72 191 VAL A C 1
ATOM 1541 O O . VAL A 1 191 ? 2.697 -47.632 -0.941 1.00 38.72 191 VAL A O 1
ATOM 1544 N N . SER A 1 192 ? 4.404 -48.434 -2.190 1.00 38.25 192 SER A N 1
ATOM 1545 C CA . SER A 1 192 ? 4.002 -48.197 -3.576 1.00 38.25 192 SER A CA 1
ATOM 1546 C C . SER A 1 192 ? 2.717 -48.928 -4.004 1.00 38.25 192 SER A C 1
ATOM 1548 O O . SER A 1 192 ? 2.526 -50.069 -3.591 1.00 38.25 192 SER A O 1
ATOM 1550 N N . ALA A 1 193 ? 1.906 -48.317 -4.882 1.00 41.00 193 ALA A N 1
ATOM 1551 C CA . ALA A 1 193 ? 1.306 -48.945 -6.079 1.00 41.00 193 ALA A CA 1
ATOM 1552 C C . ALA A 1 193 ? 0.213 -48.055 -6.710 1.00 41.00 193 ALA A C 1
ATOM 1554 O O . ALA A 1 193 ? -0.896 -47.970 -6.181 1.00 41.00 193 ALA A O 1
ATOM 1555 N N . LYS A 1 194 ? 0.484 -47.477 -7.884 1.00 41.09 194 LYS A N 1
ATOM 1556 C CA . LYS A 1 194 ? -0.122 -47.871 -9.170 1.00 41.09 194 LYS A CA 1
ATOM 1557 C C . LYS A 1 194 ? 0.462 -47.057 -10.316 1.00 41.09 194 LYS A C 1
ATOM 1559 O O . LYS A 1 194 ? 0.653 -45.840 -10.123 1.00 41.09 194 LYS A O 1
#

Secondary structure (DSSP, 8-state):
--------PBPTTTSSSB--EE-TTT--EE-HHHHHHHHHHHHHHHHHHHHHHHHHHHHHHHTTS--HHHHHHHHHHHHHHHHHHHHHHHHHHHHHHHHHHHHHHHHHHHHHHHHHHHHHHHHT---HHHHHHHHHHHHHHHHHHHHHHH----EE---TTS--SS--EE---TTS--S---------------